Protein AF-A0A6S7K5M2-F1 (afdb_monomer_lite)

Structure (mmCIF, N/CA/C/O backbone):
data_AF-A0A6S7K5M2-F1
#
_entry.id   AF-A0A6S7K5M2-F1
#
loop_
_atom_site.group_PDB
_atom_site.id
_atom_site.type_symbol
_atom_site.label_atom_id
_atom_site.label_alt_id
_atom_site.label_comp_id
_atom_site.label_asym_id
_atom_site.label_entity_id
_atom_site.label_seq_id
_atom_site.pdbx_PDB_ins_code
_atom_site.Cartn_x
_atom_site.Cartn_y
_atom_site.Cartn_z
_atom_site.occupancy
_atom_site.B_iso_or_equiv
_atom_site.auth_seq_id
_atom_site.auth_comp_id
_atom_site.auth_asym_id
_atom_site.auth_atom_id
_atom_site.pdbx_PDB_model_num
ATOM 1 N N . MET A 1 1 ? -10.685 47.560 33.824 1.00 34.03 1 MET A N 1
ATOM 2 C CA . MET A 1 1 ? -10.064 46.410 34.516 1.00 34.03 1 MET A CA 1
ATOM 3 C C . MET A 1 1 ? -9.937 45.310 33.476 1.00 34.03 1 MET A C 1
ATOM 5 O O . MET A 1 1 ? -10.952 44.754 33.095 1.00 34.03 1 MET A O 1
ATOM 9 N N . ALA A 1 2 ? -8.853 45.346 32.699 1.00 32.19 2 ALA A N 1
ATOM 10 C CA . ALA A 1 2 ? -7.551 44.710 32.977 1.00 32.19 2 ALA A CA 1
ATOM 11 C C . ALA A 1 2 ? -7.610 43.223 32.554 1.00 32.19 2 ALA A C 1
ATOM 13 O O . ALA A 1 2 ? -8.466 42.505 33.057 1.00 32.19 2 ALA A O 1
ATOM 14 N N . GLN A 1 3 ? -6.953 42.816 31.452 1.00 28.97 3 GLN A N 1
ATOM 15 C CA . GLN A 1 3 ? -5.518 42.434 31.358 1.00 28.97 3 GLN A CA 1
ATOM 16 C C . GLN A 1 3 ? -5.189 41.283 32.326 1.00 28.97 3 GLN A C 1
ATOM 18 O O . GLN A 1 3 ? -5.561 41.363 33.487 1.00 28.97 3 GLN A O 1
ATOM 23 N N . SER A 1 4 ? -4.476 40.217 31.972 1.00 34.59 4 SER A N 1
ATOM 24 C CA . SER A 1 4 ? -3.757 39.807 30.758 1.00 34.59 4 SER A CA 1
ATOM 25 C C . SER A 1 4 ? -3.091 38.452 31.062 1.00 34.59 4 SER A C 1
ATOM 27 O O . SER A 1 4 ? -3.105 38.009 32.209 1.00 34.59 4 SER A O 1
ATOM 29 N N . ASP A 1 5 ? -2.431 37.894 30.042 1.00 28.17 5 ASP A N 1
ATOM 30 C CA . ASP A 1 5 ? -1.137 37.206 30.167 1.00 28.17 5 ASP A CA 1
ATOM 31 C C . ASP A 1 5 ? -1.085 35.725 30.591 1.00 28.17 5 ASP A C 1
ATOM 33 O O . ASP A 1 5 ? -1.827 35.275 31.451 1.00 28.17 5 ASP A O 1
ATOM 37 N N . VAL A 1 6 ? -0.166 34.889 30.091 1.00 33.19 6 VAL A N 1
ATOM 38 C CA . VAL A 1 6 ? 0.724 34.903 28.910 1.00 33.19 6 VAL A CA 1
ATOM 39 C C . VAL A 1 6 ? 1.476 33.558 28.921 1.00 33.19 6 VAL A C 1
ATOM 41 O O . VAL A 1 6 ? 1.753 33.011 29.984 1.00 33.19 6 VAL A O 1
ATOM 44 N N . THR A 1 7 ? 1.739 33.032 27.721 1.00 26.28 7 THR A N 1
ATOM 45 C CA . THR A 1 7 ? 2.846 32.145 27.288 1.00 26.28 7 THR A CA 1
ATOM 46 C C . THR A 1 7 ? 3.320 30.961 28.142 1.00 26.28 7 THR A C 1
ATOM 48 O O . THR A 1 7 ? 3.816 31.126 29.250 1.00 26.28 7 THR A O 1
ATOM 51 N N . VAL A 1 8 ? 3.454 29.812 27.470 1.00 29.39 8 VAL A N 1
ATOM 52 C CA . VAL A 1 8 ? 4.746 29.101 27.417 1.00 29.39 8 VAL A CA 1
ATOM 53 C C . VAL A 1 8 ? 4.987 28.660 25.964 1.00 29.39 8 VAL A C 1
ATOM 55 O O . VAL A 1 8 ? 4.610 27.565 25.555 1.00 29.39 8 VAL A O 1
ATOM 58 N N . GLU A 1 9 ? 5.571 29.560 25.173 1.00 32.25 9 GLU A N 1
ATOM 59 C CA . GLU A 1 9 ? 6.475 29.230 24.064 1.00 32.25 9 GLU A CA 1
ATOM 60 C C . GLU A 1 9 ? 7.876 29.059 24.663 1.00 32.25 9 GLU A C 1
ATOM 62 O O . GLU A 1 9 ? 8.349 29.973 25.328 1.00 32.25 9 GLU A O 1
ATOM 67 N N . VAL A 1 10 ? 8.524 27.911 24.444 1.00 31.84 10 VAL A N 1
ATOM 68 C CA . VAL A 1 10 ? 9.935 27.596 24.767 1.00 31.84 10 VAL A CA 1
ATOM 69 C C . VAL A 1 10 ? 10.267 26.450 23.778 1.00 31.84 10 VAL A C 1
ATOM 71 O O . VAL A 1 10 ? 9.672 25.385 23.905 1.00 31.84 10 VAL A O 1
ATOM 74 N N . VAL A 1 11 ? 11.066 26.552 22.700 1.00 30.09 11 VAL A N 1
ATOM 75 C CA . VAL A 1 11 ? 12.259 27.370 22.397 1.00 30.09 11 VAL A CA 1
ATOM 76 C C . VAL A 1 11 ? 12.423 27.563 20.869 1.00 30.09 11 VAL A C 1
ATOM 78 O O . VAL A 1 11 ? 12.676 26.609 20.135 1.00 30.09 11 VAL A O 1
ATOM 81 N N . GLN A 1 12 ? 12.254 28.818 20.441 1.00 30.33 12 GLN A N 1
ATOM 82 C CA . GLN A 1 12 ? 12.942 29.585 19.373 1.00 30.33 12 GLN A CA 1
ATOM 83 C C . GLN A 1 12 ? 14.484 29.511 19.499 1.00 30.33 12 GLN A C 1
ATOM 85 O O . GLN A 1 12 ? 14.958 29.193 20.571 1.00 30.33 12 GLN A O 1
ATOM 90 N N . ALA A 1 13 ? 15.388 29.851 18.583 1.00 28.97 13 ALA A N 1
ATOM 91 C CA . ALA A 1 13 ? 15.446 30.706 17.398 1.00 28.97 13 ALA A CA 1
ATOM 92 C C . ALA A 1 13 ? 16.872 30.539 16.808 1.00 28.97 13 ALA A C 1
ATOM 94 O O . ALA A 1 13 ? 17.737 29.982 17.476 1.00 28.97 13 ALA A O 1
ATOM 95 N N . GLU A 1 14 ? 17.132 31.071 15.612 1.00 26.45 14 GLU A N 1
ATOM 96 C CA . GLU A 1 14 ? 18.126 32.151 15.481 1.00 26.45 14 GLU A CA 1
ATOM 97 C C . GLU A 1 14 ? 17.818 32.978 14.217 1.00 26.45 14 GLU A C 1
ATOM 99 O O . GLU A 1 14 ? 17.311 32.454 13.224 1.00 26.45 14 GLU A O 1
ATOM 104 N N . GLU A 1 15 ? 18.029 34.285 14.346 1.00 29.78 15 GLU A N 1
ATOM 105 C CA . GLU A 1 15 ? 17.590 35.424 13.529 1.00 29.78 15 GLU A CA 1
ATOM 106 C C . GLU A 1 15 ? 18.300 35.588 12.176 1.00 29.78 15 GLU A C 1
ATOM 108 O O . GLU A 1 15 ? 19.413 35.106 11.988 1.00 29.78 15 GLU A O 1
ATOM 113 N N . ALA A 1 16 ? 17.688 36.362 11.268 1.00 29.30 16 ALA A N 1
ATOM 114 C CA . ALA A 1 16 ? 18.275 37.623 10.787 1.00 29.30 16 ALA A CA 1
ATOM 115 C C . ALA A 1 16 ? 17.338 38.347 9.797 1.00 29.30 16 ALA A C 1
ATOM 117 O O . ALA A 1 16 ? 17.005 37.820 8.740 1.00 29.30 16 ALA A O 1
ATOM 118 N N . ASP A 1 17 ? 16.947 39.547 10.219 1.00 26.17 17 ASP A N 1
ATOM 119 C CA . ASP A 1 17 ? 16.903 40.821 9.492 1.00 26.17 17 ASP A CA 1
ATOM 120 C C . ASP A 1 17 ? 16.130 41.068 8.180 1.00 26.17 17 ASP A C 1
ATOM 122 O O . ASP A 1 17 ? 16.162 40.327 7.205 1.00 26.17 17 ASP A O 1
ATOM 126 N N . GLU A 1 18 ? 15.549 42.270 8.223 1.00 34.12 18 GLU A N 1
ATOM 127 C CA . GLU A 1 18 ? 15.249 43.237 7.167 1.00 34.12 18 GLU A CA 1
ATOM 128 C C . GLU A 1 18 ? 14.153 42.977 6.108 1.00 34.12 18 GLU A C 1
ATOM 130 O O . GLU A 1 18 ? 14.186 42.100 5.251 1.00 34.12 18 GLU A O 1
ATOM 135 N N . ASP A 1 19 ? 13.235 43.946 6.135 1.00 32.72 19 ASP A N 1
ATOM 136 C CA . ASP A 1 19 ? 12.778 44.749 5.002 1.00 32.72 19 ASP A CA 1
ATOM 137 C C . ASP A 1 19 ? 11.369 44.551 4.425 1.00 32.72 19 ASP A C 1
ATOM 139 O O . ASP A 1 19 ? 10.771 43.478 4.324 1.00 32.72 19 ASP A O 1
ATOM 143 N N . PHE A 1 20 ? 10.799 45.705 4.099 1.00 46.53 20 PHE A N 1
ATOM 144 C CA . PHE A 1 20 ? 9.409 45.946 3.753 1.00 46.53 20 PHE A CA 1
ATOM 145 C C . PHE A 1 20 ? 9.100 45.442 2.330 1.00 46.53 20 PHE A C 1
ATOM 147 O O . PHE A 1 20 ? 9.010 46.240 1.400 1.00 46.53 20 PHE A O 1
ATOM 154 N N . GLU A 1 21 ? 8.904 44.132 2.125 1.00 50.59 21 GLU A N 1
ATOM 155 C CA . GLU A 1 21 ? 8.660 43.587 0.777 1.00 50.59 21 GLU A CA 1
ATOM 156 C C . GLU A 1 21 ? 7.331 42.810 0.634 1.00 50.59 21 GLU A C 1
ATOM 158 O O . GLU A 1 21 ? 7.137 41.721 1.169 1.00 50.59 21 GLU A O 1
ATOM 163 N N . LYS A 1 22 ? 6.397 43.446 -0.101 1.00 44.97 22 LYS A N 1
ATOM 164 C CA . LYS A 1 22 ? 5.252 42.941 -0.901 1.00 44.97 22 LYS A CA 1
ATOM 165 C C . LYS A 1 22 ? 4.721 41.536 -0.542 1.00 44.97 22 LYS A C 1
ATOM 167 O O . LYS A 1 22 ? 5.474 40.579 -0.683 1.00 44.97 22 LYS A O 1
ATOM 172 N N . PRO A 1 23 ? 3.411 41.338 -0.237 1.00 50.53 23 PRO A N 1
ATOM 173 C CA . PRO A 1 23 ? 2.891 40.034 0.191 1.00 50.53 23 PRO A CA 1
ATOM 174 C C . PRO A 1 23 ? 3.164 38.982 -0.884 1.00 50.53 23 PRO A C 1
ATOM 176 O O . PRO A 1 23 ? 2.504 38.930 -1.928 1.00 50.53 23 PRO A O 1
ATOM 179 N N . SER A 1 24 ? 4.208 38.194 -0.646 1.00 51.53 24 SER A N 1
ATOM 180 C CA . SER A 1 24 ? 4.835 37.407 -1.685 1.00 51.53 24 SER A CA 1
ATOM 181 C C . SER A 1 24 ? 3.969 36.190 -1.972 1.00 51.53 24 SER A C 1
ATOM 183 O O . SER A 1 24 ? 3.289 35.629 -1.106 1.00 51.53 24 SER A O 1
ATOM 185 N N . ILE A 1 25 ? 3.983 35.765 -3.231 1.00 64.12 25 ILE A N 1
ATOM 186 C CA . ILE A 1 25 ? 3.333 34.542 -3.720 1.00 64.12 25 ILE A CA 1
ATOM 187 C C . ILE A 1 25 ? 3.656 33.334 -2.815 1.00 64.12 25 ILE A C 1
ATOM 189 O O . ILE A 1 25 ? 2.840 32.421 -2.700 1.00 64.12 25 ILE A O 1
ATOM 193 N N . LEU A 1 26 ? 4.781 33.387 -2.093 1.00 66.19 26 LEU A N 1
ATOM 194 C CA . LEU A 1 26 ? 5.232 32.434 -1.087 1.00 66.19 26 LEU A CA 1
ATOM 195 C C . LEU A 1 26 ? 4.213 32.178 0.031 1.00 66.19 26 LEU A C 1
ATOM 197 O O . LEU A 1 26 ? 4.033 31.029 0.416 1.00 66.19 26 LEU A O 1
ATOM 201 N N . THR A 1 27 ? 3.496 33.187 0.534 1.00 67.88 27 THR A N 1
ATOM 202 C CA . THR A 1 27 ? 2.537 32.981 1.639 1.00 67.88 27 THR A CA 1
ATOM 203 C C . THR A 1 27 ? 1.262 32.296 1.147 1.00 67.88 27 THR A C 1
ATOM 205 O O . THR A 1 27 ? 0.703 31.432 1.825 1.00 67.88 27 THR A O 1
ATOM 208 N N . ARG A 1 28 ? 0.832 32.605 -0.085 1.00 65.75 28 ARG A N 1
ATOM 209 C CA . ARG A 1 28 ? -0.267 31.888 -0.755 1.00 65.75 28 ARG A CA 1
ATOM 210 C C . ARG A 1 28 ? 0.142 30.463 -1.122 1.00 65.75 28 ARG A C 1
ATOM 212 O O . ARG A 1 28 ? -0.653 29.547 -0.932 1.00 65.75 28 ARG A O 1
ATOM 219 N N . PHE A 1 29 ? 1.382 30.268 -1.568 1.00 71.69 29 PHE A N 1
ATOM 220 C CA . PHE A 1 29 ? 1.939 28.953 -1.873 1.00 71.69 29 PHE A CA 1
ATOM 221 C C . PHE A 1 29 ? 2.129 28.109 -0.609 1.00 71.69 29 PHE A C 1
ATOM 223 O O . PHE A 1 29 ? 1.766 26.941 -0.606 1.00 71.69 29 PHE A O 1
ATOM 230 N N . LYS A 1 30 ? 2.584 28.701 0.501 1.00 73.94 30 LYS A N 1
ATOM 231 C CA . LYS A 1 30 ? 2.678 28.059 1.819 1.00 73.94 30 LYS A CA 1
ATOM 232 C C . LYS A 1 30 ? 1.302 27.635 2.322 1.00 73.94 30 LYS A C 1
ATOM 234 O O . LYS A 1 30 ? 1.152 26.497 2.744 1.00 73.94 30 LYS A O 1
ATOM 239 N N . ASN A 1 31 ? 0.280 28.485 2.211 1.00 72.94 31 ASN A N 1
ATOM 240 C CA . ASN A 1 31 ? -1.085 28.112 2.598 1.00 72.94 31 ASN A CA 1
ATOM 241 C C . ASN A 1 31 ? -1.692 27.043 1.677 1.00 72.94 31 ASN A C 1
ATOM 243 O O . ASN A 1 31 ? -2.400 26.160 2.155 1.00 72.94 31 ASN A O 1
ATOM 247 N N . PHE A 1 32 ? -1.392 27.074 0.376 1.00 70.94 32 PHE A N 1
ATOM 248 C CA . PHE A 1 32 ? -1.793 26.019 -0.556 1.00 70.94 32 PHE A CA 1
ATOM 249 C C . PHE A 1 32 ? -1.075 24.693 -0.258 1.00 70.94 32 PHE A C 1
ATOM 251 O O . PHE A 1 32 ? -1.707 23.636 -0.253 1.00 70.94 32 PHE A O 1
ATOM 258 N N . CYS A 1 33 ? 0.218 24.762 0.060 1.00 71.06 33 CYS A N 1
ATOM 259 C CA . CYS A 1 33 ? 1.051 23.628 0.439 1.00 71.06 33 CYS A CA 1
ATOM 260 C C . CYS A 1 33 ? 0.593 23.027 1.772 1.00 71.06 33 CYS A C 1
ATOM 262 O O . CYS A 1 33 ? 0.415 21.823 1.854 1.00 71.06 33 CYS A O 1
ATOM 264 N N . MET A 1 34 ? 0.278 23.844 2.780 1.00 73.19 34 MET A N 1
ATOM 265 C CA . MET A 1 34 ? -0.258 23.376 4.065 1.00 73.19 34 MET A CA 1
ATOM 266 C C . MET A 1 34 ? -1.659 22.773 3.928 1.00 73.19 34 MET A C 1
ATOM 268 O O . MET A 1 34 ? -1.975 21.792 4.596 1.00 73.19 34 MET A O 1
ATOM 272 N N . ARG A 1 35 ? -2.499 23.316 3.037 1.00 80.88 35 ARG A N 1
ATOM 273 C CA . ARG A 1 35 ? -3.853 22.796 2.793 1.00 80.88 35 ARG A CA 1
ATOM 274 C C . ARG A 1 35 ? -3.849 21.462 2.046 1.00 80.88 35 ARG A C 1
ATOM 276 O O . ARG A 1 35 ? -4.701 20.624 2.313 1.00 80.88 35 ARG A O 1
ATOM 283 N N . ASN A 1 36 ? -2.891 21.262 1.142 1.00 85.81 36 ASN A N 1
ATOM 284 C CA . ASN A 1 36 ? -2.765 20.052 0.324 1.00 85.81 36 ASN A CA 1
ATOM 285 C C . ASN A 1 36 ? -1.531 19.207 0.690 1.00 85.81 36 ASN A C 1
ATOM 287 O O . ASN A 1 36 ? -1.087 18.392 -0.118 1.00 85.81 36 ASN A O 1
ATOM 291 N N . TYR A 1 37 ? -0.985 19.379 1.899 1.00 84.56 37 TYR A N 1
ATOM 292 C CA . TYR A 1 37 ? 0.293 18.793 2.328 1.00 84.56 37 TYR A CA 1
ATOM 293 C C . TYR A 1 37 ? 0.327 17.272 2.170 1.00 84.56 37 TYR A C 1
ATOM 295 O O . TYR A 1 37 ? 1.322 16.716 1.717 1.00 84.56 37 TYR A O 1
ATOM 303 N N . LEU A 1 38 ? -0.785 16.599 2.480 1.00 77.62 38 LEU A N 1
ATOM 304 C CA . LEU A 1 38 ? -0.888 15.145 2.384 1.00 77.62 38 LEU A CA 1
ATOM 305 C C . LEU A 1 38 ? -0.820 14.676 0.921 1.00 77.62 38 LEU A C 1
ATOM 307 O O . LEU A 1 38 ? -0.023 13.804 0.592 1.00 77.62 38 LEU A O 1
ATOM 311 N N . ALA A 1 39 ? -1.597 15.290 0.025 1.00 85.12 39 ALA A N 1
ATOM 312 C CA . ALA A 1 39 ? -1.615 14.923 -1.392 1.00 85.12 39 ALA A CA 1
ATOM 313 C C . ALA A 1 39 ? -0.283 15.250 -2.088 1.00 85.12 39 ALA A C 1
ATOM 315 O O . ALA A 1 39 ? 0.260 14.418 -2.812 1.00 85.12 39 ALA A O 1
ATOM 316 N N . ILE A 1 40 ? 0.273 16.436 -1.821 1.00 86.94 40 ILE A N 1
ATOM 317 C CA . ILE A 1 40 ? 1.576 16.856 -2.352 1.00 86.94 40 ILE A CA 1
ATOM 318 C C . ILE A 1 40 ? 2.685 15.942 -1.813 1.00 86.94 40 ILE A C 1
ATOM 320 O O . ILE A 1 40 ? 3.546 15.518 -2.580 1.00 86.94 40 ILE A O 1
ATOM 324 N N . GLY A 1 41 ? 2.634 15.579 -0.528 1.00 83.75 41 GLY A N 1
ATOM 325 C CA . GLY A 1 41 ? 3.579 14.657 0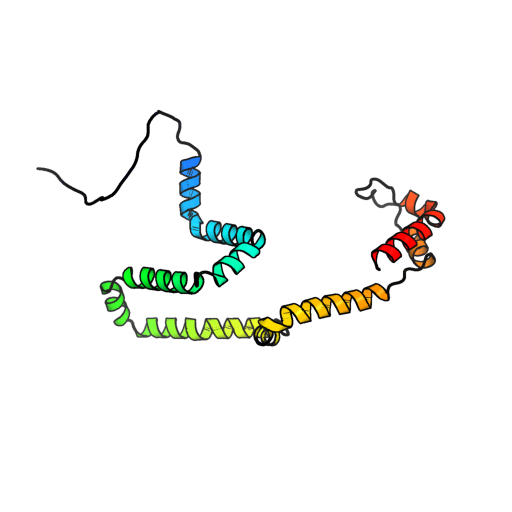.100 1.00 83.75 41 GLY A CA 1
ATOM 326 C C . GLY A 1 41 ? 3.555 13.260 -0.521 1.00 83.75 41 GLY A C 1
ATOM 327 O O . GLY A 1 41 ? 4.616 12.695 -0.773 1.00 83.75 41 GLY A O 1
ATOM 328 N N . ILE A 1 42 ? 2.371 12.728 -0.847 1.00 84.50 42 ILE A N 1
ATOM 329 C CA . ILE A 1 42 ? 2.244 11.438 -1.543 1.00 84.50 42 ILE A CA 1
ATOM 330 C C . ILE A 1 42 ? 2.852 11.516 -2.946 1.00 84.50 42 ILE A C 1
ATOM 332 O O . ILE A 1 42 ? 3.660 10.664 -3.306 1.00 84.50 42 ILE A O 1
ATOM 336 N N . ILE A 1 43 ? 2.507 12.542 -3.729 1.00 89.88 43 ILE A N 1
ATOM 337 C CA . ILE A 1 43 ? 3.019 12.705 -5.100 1.00 89.88 43 ILE A CA 1
ATOM 338 C C . ILE A 1 43 ? 4.548 12.830 -5.091 1.00 89.88 43 ILE A C 1
ATOM 340 O O . ILE A 1 43 ? 5.235 12.151 -5.852 1.00 89.88 43 ILE A O 1
ATOM 344 N N . LEU A 1 44 ? 5.091 13.647 -4.187 1.00 86.88 44 LEU A N 1
ATOM 345 C CA . LEU A 1 44 ? 6.530 13.846 -4.041 1.00 86.88 44 LEU A CA 1
ATOM 346 C C . LEU A 1 44 ? 7.236 12.564 -3.572 1.00 86.88 44 LEU A C 1
ATOM 348 O O . LEU A 1 44 ? 8.291 12.218 -4.101 1.00 86.88 44 LEU A O 1
ATOM 352 N N . SER A 1 45 ? 6.625 11.812 -2.650 1.00 80.44 45 SER A N 1
ATOM 353 C CA . SER A 1 45 ? 7.133 10.509 -2.211 1.00 80.44 45 SER A CA 1
ATOM 354 C C . SER A 1 45 ? 7.167 9.481 -3.344 1.00 80.44 45 SER A C 1
ATOM 356 O O . SER A 1 45 ? 8.106 8.689 -3.402 1.00 80.44 45 SER A O 1
ATOM 358 N N . ILE A 1 46 ? 6.177 9.477 -4.241 1.00 85.56 46 ILE A N 1
ATOM 359 C CA . ILE A 1 46 ? 6.144 8.568 -5.397 1.00 85.56 46 ILE A CA 1
ATOM 360 C C . ILE A 1 46 ? 7.265 8.919 -6.380 1.00 85.56 46 ILE A C 1
ATOM 362 O O . ILE A 1 46 ? 8.011 8.035 -6.796 1.00 85.56 46 ILE A O 1
ATOM 366 N N . ILE A 1 47 ? 7.430 10.203 -6.710 1.00 88.12 47 ILE A N 1
ATOM 367 C CA . ILE A 1 47 ? 8.471 10.665 -7.642 1.00 88.12 47 ILE A CA 1
ATOM 368 C C . ILE A 1 47 ? 9.868 10.329 -7.103 1.00 88.12 47 ILE A C 1
ATOM 370 O O . ILE A 1 47 ? 10.685 9.760 -7.825 1.00 88.12 47 ILE A O 1
ATOM 374 N N . ILE A 1 48 ? 10.129 10.612 -5.822 1.00 83.19 48 ILE A N 1
ATOM 375 C CA . ILE A 1 48 ? 11.406 10.283 -5.170 1.00 83.19 48 ILE A CA 1
ATOM 376 C C . ILE A 1 48 ? 11.624 8.765 -5.116 1.00 83.19 48 ILE A C 1
ATOM 378 O O . ILE A 1 48 ? 12.737 8.303 -5.360 1.00 83.19 48 ILE A O 1
ATOM 382 N N . GLY A 1 49 ? 10.571 7.983 -4.854 1.00 79.19 49 GLY A N 1
ATOM 383 C CA . GLY A 1 49 ? 10.640 6.521 -4.830 1.00 79.19 49 GLY A CA 1
ATOM 384 C C . GLY A 1 49 ? 11.017 5.904 -6.180 1.00 79.19 49 GLY A C 1
ATOM 385 O O . GLY A 1 49 ? 11.762 4.928 -6.213 1.00 79.19 49 GLY A O 1
ATOM 386 N N . ILE A 1 50 ? 10.559 6.495 -7.287 1.00 82.44 50 ILE A N 1
ATOM 387 C CA . ILE A 1 50 ? 10.914 6.057 -8.646 1.00 82.44 50 ILE A CA 1
ATOM 388 C C . ILE A 1 50 ? 12.344 6.482 -9.006 1.00 82.44 50 ILE A C 1
ATOM 390 O O . ILE A 1 50 ? 13.077 5.714 -9.625 1.00 82.44 50 ILE A O 1
ATOM 394 N N . PHE A 1 51 ? 12.755 7.693 -8.620 1.00 83.19 51 PHE A N 1
ATOM 395 C CA . PHE A 1 51 ? 14.045 8.264 -9.019 1.00 83.19 51 PHE A CA 1
ATOM 396 C C . PHE A 1 51 ? 15.233 7.727 -8.201 1.00 83.19 51 PHE A C 1
ATOM 398 O O . PHE A 1 51 ? 16.358 7.684 -8.694 1.00 83.19 51 PHE A O 1
ATOM 405 N N . LEU A 1 52 ? 15.003 7.305 -6.951 1.00 74.75 52 LEU A N 1
ATOM 406 C CA . LEU A 1 52 ? 16.048 6.885 -6.010 1.00 74.75 52 LEU A CA 1
ATOM 407 C C . LEU A 1 52 ? 15.743 5.515 -5.356 1.00 74.75 52 LEU A C 1
ATOM 409 O O . LEU A 1 52 ? 15.647 5.422 -4.128 1.00 74.75 52 LEU A O 1
ATOM 413 N N . PRO A 1 53 ? 15.655 4.417 -6.133 1.00 68.62 53 PRO A N 1
ATOM 414 C CA . PRO A 1 53 ? 15.415 3.081 -5.582 1.00 68.62 53 PRO A CA 1
ATOM 415 C C . PRO A 1 53 ? 16.609 2.547 -4.772 1.00 68.62 53 PRO A C 1
ATOM 417 O O . PRO A 1 53 ? 16.430 1.810 -3.804 1.00 68.62 53 PRO A O 1
ATOM 420 N N . GLN A 1 54 ? 17.840 2.939 -5.122 1.00 67.38 54 GLN A N 1
ATOM 421 C CA . GLN A 1 54 ? 19.051 2.441 -4.463 1.00 67.38 54 GLN A CA 1
ATOM 422 C C . GLN A 1 54 ? 19.217 2.902 -3.001 1.00 67.38 54 GLN A C 1
ATOM 424 O O . GLN A 1 54 ? 19.376 2.029 -2.144 1.00 67.38 54 GLN A O 1
ATOM 429 N N . PRO A 1 55 ? 19.137 4.201 -2.635 1.00 64.44 55 PRO A N 1
ATOM 430 C CA . PRO A 1 55 ? 19.295 4.609 -1.236 1.00 64.44 55 PRO A CA 1
ATOM 431 C C . PRO A 1 55 ? 18.202 4.048 -0.319 1.00 64.44 55 PRO A C 1
ATOM 433 O O . PRO A 1 55 ? 18.473 3.823 0.857 1.00 64.44 55 PRO A O 1
ATOM 436 N N . ALA A 1 56 ? 17.001 3.760 -0.833 1.00 66.75 56 ALA A N 1
ATOM 437 C CA . ALA A 1 56 ? 15.933 3.138 -0.049 1.00 66.75 56 ALA A CA 1
ATOM 438 C C . ALA A 1 56 ? 16.323 1.733 0.452 1.00 66.75 56 ALA A C 1
ATOM 440 O O . ALA A 1 56 ? 16.104 1.402 1.620 1.00 66.75 56 ALA A O 1
ATOM 441 N N . VAL A 1 57 ? 16.967 0.929 -0.403 1.00 68.94 57 VAL A N 1
ATOM 442 C CA . VAL A 1 57 ? 17.438 -0.420 -0.049 1.00 68.94 57 VAL A CA 1
ATOM 443 C C . VAL A 1 57 ? 18.648 -0.352 0.887 1.00 68.94 57 VAL A C 1
ATOM 445 O O . VAL A 1 57 ? 18.671 -1.047 1.904 1.00 68.94 57 VAL A O 1
ATOM 448 N N . TYR A 1 58 ? 19.609 0.540 0.617 1.00 70.94 58 TYR A N 1
ATOM 449 C CA . TYR A 1 58 ? 20.771 0.744 1.496 1.00 70.94 58 TYR A CA 1
ATOM 450 C C . TYR A 1 58 ? 20.368 1.217 2.901 1.00 70.94 58 TYR A C 1
ATOM 452 O O . TYR A 1 58 ? 20.930 0.763 3.901 1.00 70.94 58 TYR A O 1
ATOM 460 N N . LEU A 1 59 ? 19.364 2.091 2.998 1.00 69.12 59 LEU A N 1
ATOM 461 C CA . LEU A 1 59 ? 18.868 2.600 4.274 1.00 69.12 59 LEU A CA 1
ATOM 462 C C . LEU A 1 59 ? 18.129 1.515 5.070 1.00 69.12 59 LEU A C 1
ATOM 464 O O . LEU A 1 59 ? 18.316 1.431 6.284 1.00 69.12 59 LEU A O 1
ATOM 468 N N . SER A 1 60 ? 17.369 0.643 4.394 1.00 66.75 60 SER A N 1
ATOM 469 C CA . SER A 1 60 ? 16.688 -0.495 5.029 1.00 66.75 60 SER A CA 1
ATOM 470 C C . SER A 1 60 ? 17.654 -1.545 5.584 1.00 66.75 60 SER A C 1
ATOM 472 O O . SER A 1 60 ? 17.300 -2.265 6.517 1.00 66.75 60 SER A O 1
ATOM 474 N N . GLN A 1 61 ? 18.853 -1.661 5.011 1.00 69.75 61 GLN A N 1
ATOM 475 C CA . GLN A 1 61 ? 19.854 -2.638 5.441 1.00 69.75 61 GLN A CA 1
ATOM 476 C C . GLN A 1 61 ? 20.647 -2.159 6.667 1.00 69.75 61 GLN A C 1
ATOM 478 O O . GLN A 1 61 ? 21.076 -2.969 7.484 1.00 69.75 61 GLN A O 1
ATOM 483 N N . ARG A 1 62 ? 20.818 -0.838 6.818 1.00 66.81 62 ARG A N 1
ATOM 484 C CA . ARG A 1 62 ? 21.559 -0.216 7.928 1.00 66.81 62 ARG A CA 1
ATOM 485 C C . ARG A 1 62 ? 20.692 0.134 9.135 1.00 66.81 62 ARG A C 1
ATOM 487 O O . ARG A 1 62 ? 21.194 0.101 10.253 1.00 66.81 62 ARG A O 1
ATOM 494 N N . MET A 1 63 ? 19.429 0.498 8.927 1.00 63.97 63 MET A N 1
ATOM 495 C CA . MET A 1 63 ? 18.505 0.897 9.990 1.00 63.97 63 MET A CA 1
ATOM 496 C C . MET A 1 63 ? 17.118 0.307 9.702 1.00 63.97 63 MET A C 1
ATOM 498 O O . MET A 1 63 ? 16.645 0.399 8.570 1.00 63.97 63 MET A O 1
ATOM 502 N N . PRO A 1 64 ? 16.392 -0.237 10.695 1.00 76.19 64 PRO A N 1
ATOM 503 C CA . PRO A 1 64 ? 15.014 -0.685 10.507 1.00 76.19 64 PRO A CA 1
ATOM 504 C C . PRO A 1 64 ? 14.045 0.515 10.486 1.00 76.19 64 PRO A C 1
ATOM 506 O O . PRO A 1 64 ? 13.107 0.587 11.283 1.00 76.19 64 PRO A O 1
ATOM 509 N N . VAL A 1 65 ? 14.271 1.472 9.578 1.00 79.56 65 VAL A N 1
ATOM 510 C CA . VAL A 1 65 ? 13.540 2.749 9.458 1.00 79.56 65 VAL A CA 1
ATOM 511 C C . VAL A 1 65 ? 12.030 2.550 9.387 1.00 79.56 65 VAL A C 1
ATOM 513 O O . VAL A 1 65 ? 11.296 3.275 10.050 1.00 79.56 65 VAL A O 1
ATOM 516 N N . ALA A 1 66 ? 11.562 1.526 8.669 1.00 78.00 66 ALA A N 1
ATOM 517 C CA . ALA A 1 66 ? 10.138 1.208 8.588 1.00 78.00 66 ALA A CA 1
ATOM 518 C C . ALA A 1 66 ? 9.542 0.854 9.962 1.00 78.00 66 ALA A C 1
ATOM 520 O O . ALA A 1 66 ? 8.497 1.379 10.338 1.00 78.00 66 ALA A O 1
ATOM 521 N N . LYS A 1 67 ? 10.232 0.019 10.752 1.00 82.69 67 LYS A N 1
ATOM 522 C CA . LYS A 1 67 ? 9.768 -0.367 12.095 1.00 82.69 67 LYS A CA 1
ATOM 523 C C . LYS A 1 67 ? 9.745 0.837 13.031 1.00 82.69 67 LYS A C 1
ATOM 525 O O . LYS A 1 67 ? 8.760 1.044 13.729 1.00 82.69 67 LYS A O 1
ATOM 530 N N . ILE A 1 68 ? 10.805 1.646 13.013 1.00 86.88 68 ILE A N 1
ATOM 531 C CA . ILE A 1 68 ? 10.901 2.859 13.836 1.00 86.88 68 ILE A CA 1
ATOM 532 C C . ILE A 1 68 ? 9.789 3.847 13.453 1.00 86.88 68 ILE A C 1
ATOM 534 O O . ILE A 1 68 ? 9.114 4.369 14.333 1.00 86.88 68 ILE A O 1
ATOM 538 N N . CYS A 1 69 ? 9.539 4.049 12.157 1.00 84.00 69 CYS A N 1
ATOM 539 C CA . CYS A 1 69 ? 8.481 4.928 11.663 1.00 84.00 69 CYS A CA 1
ATOM 540 C C . CYS A 1 69 ? 7.090 4.472 12.123 1.00 84.00 69 CYS A C 1
ATOM 542 O O . CYS A 1 69 ? 6.324 5.283 12.637 1.00 84.00 69 CYS A O 1
ATOM 544 N N . ILE A 1 70 ? 6.789 3.172 12.023 1.00 88.81 70 ILE A N 1
ATOM 545 C CA . ILE A 1 70 ? 5.516 2.607 12.496 1.00 88.81 70 ILE A CA 1
ATOM 546 C C . ILE A 1 70 ? 5.357 2.812 14.007 1.00 88.81 70 ILE A C 1
ATOM 548 O O . ILE A 1 70 ? 4.292 3.230 14.458 1.00 88.81 70 ILE A O 1
ATOM 552 N N . ILE A 1 71 ? 6.415 2.570 14.788 1.00 91.69 71 ILE A N 1
ATOM 553 C CA . ILE A 1 71 ? 6.397 2.777 16.243 1.00 91.69 71 ILE A CA 1
ATOM 554 C C . ILE A 1 71 ? 6.147 4.254 16.575 1.00 91.69 71 ILE A C 1
ATOM 556 O O . ILE A 1 71 ? 5.286 4.553 17.398 1.00 91.69 71 ILE A O 1
ATOM 560 N N . VAL A 1 72 ? 6.848 5.183 15.918 1.00 90.25 72 VAL A N 1
ATOM 561 C CA . VAL A 1 72 ? 6.687 6.631 16.136 1.00 90.25 72 VAL A CA 1
ATOM 562 C C . VAL A 1 72 ? 5.294 7.104 15.723 1.00 90.25 72 VAL A C 1
ATOM 564 O O . VAL A 1 72 ? 4.682 7.898 16.436 1.00 90.25 72 VAL A O 1
ATOM 567 N N . PHE A 1 73 ? 4.755 6.601 14.614 1.00 90.75 73 PHE A N 1
ATOM 568 C CA . PHE A 1 73 ? 3.399 6.910 14.164 1.00 90.75 73 PHE A CA 1
ATOM 569 C C . PHE A 1 73 ? 2.351 6.434 15.175 1.00 90.75 73 PHE A C 1
ATOM 571 O O . PHE A 1 73 ? 1.494 7.215 15.592 1.00 90.75 73 PHE A O 1
ATOM 578 N N . PHE A 1 74 ? 2.465 5.185 15.635 1.00 93.19 74 PHE A N 1
ATOM 579 C CA . PHE A 1 74 ? 1.561 4.626 16.636 1.00 93.19 74 PHE A CA 1
ATOM 580 C C . PHE A 1 74 ? 1.662 5.371 17.971 1.00 93.19 74 PHE A C 1
ATOM 582 O O . PHE A 1 74 ? 0.641 5.684 18.577 1.00 93.19 74 PHE A O 1
ATOM 589 N N . LEU A 1 75 ? 2.877 5.729 18.395 1.00 92.62 75 LEU A N 1
ATOM 590 C CA . LEU A 1 75 ? 3.103 6.516 19.604 1.00 92.62 75 LEU A CA 1
ATOM 591 C C . LEU A 1 75 ? 2.505 7.924 19.475 1.00 92.62 75 LEU A C 1
ATOM 593 O O . LEU A 1 75 ? 1.846 8.394 20.395 1.00 92.62 75 LEU A O 1
ATOM 597 N N . THR A 1 76 ? 2.671 8.579 18.325 1.00 90.12 76 THR A N 1
ATOM 598 C CA . THR A 1 76 ? 2.137 9.929 18.078 1.00 90.12 76 THR A CA 1
ATOM 599 C C . THR A 1 76 ? 0.610 9.936 18.112 1.00 90.12 76 THR A C 1
ATOM 601 O O . THR A 1 76 ? 0.014 10.803 18.751 1.00 90.12 76 THR A O 1
ATOM 604 N N . ILE A 1 77 ? -0.031 8.954 17.470 1.00 89.06 77 ILE A N 1
ATOM 605 C CA . ILE A 1 77 ? -1.494 8.800 17.481 1.00 89.06 77 ILE A CA 1
ATOM 606 C C . ILE A 1 77 ? -1.989 8.424 18.877 1.00 89.06 77 ILE A C 1
ATOM 608 O O . ILE A 1 77 ? -2.954 9.012 19.363 1.00 89.06 77 ILE A O 1
ATOM 612 N N . GLY A 1 78 ? -1.314 7.481 19.537 1.00 86.56 78 GLY A N 1
ATOM 613 C CA . GLY A 1 78 ? -1.677 7.003 20.867 1.00 86.56 78 GLY A CA 1
ATOM 614 C C . GLY A 1 78 ? -1.581 8.093 21.933 1.00 86.56 78 GLY A C 1
ATOM 615 O O . GLY A 1 78 ? -2.489 8.230 22.745 1.00 86.56 78 GLY A O 1
ATOM 616 N N . VAL A 1 79 ? -0.533 8.922 21.903 1.00 87.56 79 VAL A N 1
ATOM 617 C CA . VAL A 1 79 ? -0.353 10.034 22.855 1.00 87.56 79 VAL A CA 1
ATOM 618 C C . VAL A 1 79 ? -1.329 11.183 22.582 1.00 87.56 79 VAL A C 1
ATOM 620 O O . VAL A 1 79 ? -1.767 11.855 23.513 1.00 87.56 79 VAL A O 1
ATOM 623 N N . ARG A 1 80 ? -1.713 11.412 21.320 1.00 86.12 80 ARG A N 1
ATOM 624 C CA . ARG A 1 80 ? -2.681 12.457 20.938 1.00 86.12 80 ARG A CA 1
ATOM 625 C C . ARG A 1 80 ? -4.139 12.092 21.237 1.00 86.12 80 ARG A C 1
ATOM 627 O O . ARG A 1 80 ? -5.000 12.957 21.070 1.00 86.12 80 ARG A O 1
ATOM 634 N N . ILE A 1 81 ? -4.443 10.867 21.674 1.00 87.25 81 ILE A N 1
ATOM 635 C CA . ILE A 1 81 ? -5.823 10.455 21.938 1.00 87.25 81 ILE A CA 1
ATOM 636 C C . ILE A 1 81 ? -6.333 11.077 23.248 1.00 87.25 81 ILE A C 1
ATOM 638 O O . ILE A 1 81 ? -5.787 10.866 24.332 1.00 87.25 81 ILE A O 1
ATOM 642 N N . ARG A 1 82 ? -7.411 11.863 23.182 1.00 79.06 82 ARG A N 1
ATOM 643 C CA . ARG A 1 82 ? -8.046 12.391 24.394 1.00 79.06 82 ARG A CA 1
ATOM 644 C C . ARG A 1 82 ? -8.868 11.291 25.060 1.00 79.06 82 ARG A C 1
ATOM 646 O O . ARG A 1 82 ? -9.923 10.898 24.571 1.00 79.06 82 ARG A O 1
ATOM 653 N N . LEU A 1 83 ? -8.427 10.840 26.235 1.00 74.94 83 LEU A N 1
ATOM 654 C CA . LEU A 1 83 ? -9.113 9.805 27.029 1.00 74.94 83 LEU A CA 1
ATOM 655 C C . LEU A 1 83 ? -10.564 10.177 27.395 1.00 74.94 83 LEU A C 1
ATOM 657 O O . LEU A 1 83 ? -11.409 9.301 27.575 1.00 74.94 83 LEU A O 1
ATOM 661 N N . VAL A 1 84 ? -10.876 11.475 27.455 1.00 78.25 84 VAL A N 1
ATOM 662 C CA . VAL A 1 84 ? -12.242 11.983 27.669 1.00 78.25 84 VAL A CA 1
ATOM 663 C C . VAL A 1 84 ? -13.155 11.671 26.473 1.00 78.25 84 VAL A C 1
ATOM 665 O O . VAL A 1 84 ? -14.299 11.259 26.663 1.00 78.2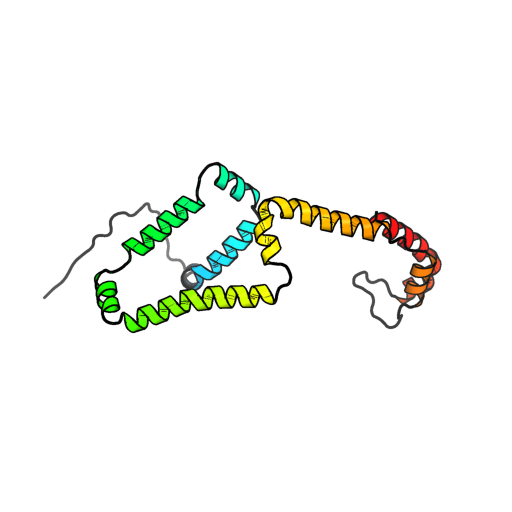5 84 VAL A O 1
ATOM 668 N N . GLU A 1 85 ? -12.641 11.793 25.246 1.00 79.38 85 GLU A N 1
ATOM 669 C CA . GLU A 1 85 ? -13.367 11.484 24.003 1.00 79.38 85 GLU A CA 1
ATOM 670 C C . GLU A 1 85 ? -13.547 9.966 23.836 1.00 79.38 85 GLU A C 1
ATOM 672 O O . GLU A 1 85 ? -14.632 9.488 23.483 1.00 79.38 85 GLU A O 1
ATOM 677 N N . ALA A 1 86 ? -12.520 9.187 24.197 1.00 79.75 86 ALA A N 1
ATOM 678 C CA . ALA A 1 86 ? -12.584 7.726 24.197 1.00 79.75 86 ALA A CA 1
ATOM 679 C C . ALA A 1 86 ? -13.668 7.206 25.157 1.00 79.75 86 ALA A C 1
ATOM 681 O O . ALA A 1 86 ? -14.478 6.354 24.789 1.00 79.75 86 ALA A O 1
ATOM 682 N N . LYS A 1 87 ? -13.758 7.775 26.366 1.00 77.69 87 LYS A N 1
ATOM 683 C CA . LYS A 1 87 ? -14.773 7.385 27.357 1.00 77.69 87 LYS A CA 1
ATOM 684 C C . LYS A 1 87 ? -16.201 7.711 26.905 1.00 77.69 87 LYS A C 1
ATOM 686 O O . LYS A 1 87 ? -17.128 6.978 27.245 1.00 77.69 87 LYS A O 1
ATOM 691 N N . SER A 1 88 ? -16.388 8.784 26.133 1.00 81.19 88 SER A N 1
ATOM 692 C CA . SER A 1 88 ? -17.688 9.123 25.539 1.00 81.19 88 SER A CA 1
ATOM 693 C C . SER A 1 88 ? -18.097 8.117 24.456 1.00 81.19 88 SER A C 1
ATOM 695 O O . SER A 1 88 ? -19.244 7.677 24.416 1.00 81.19 88 SER A O 1
ATOM 697 N N . SER A 1 89 ? -17.134 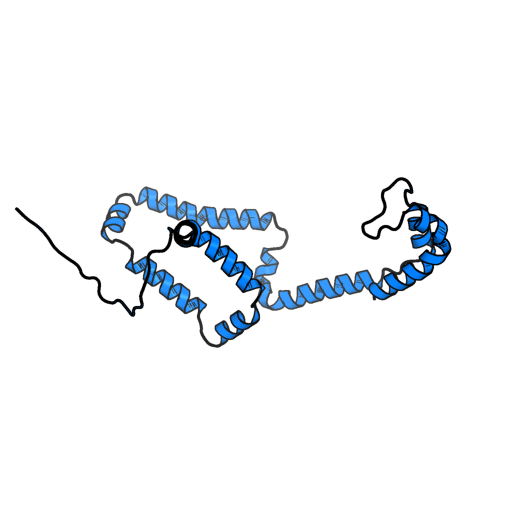7.665 23.648 1.00 80.62 89 SER A N 1
ATOM 698 C CA . SER A 1 89 ? -17.357 6.699 22.561 1.00 80.62 89 SER A CA 1
ATOM 699 C C . SER A 1 89 ? -17.761 5.309 23.068 1.00 80.62 89 SER A C 1
ATOM 701 O O . SER A 1 89 ? -18.584 4.639 22.450 1.00 80.62 89 SER A O 1
ATOM 703 N N . VAL A 1 90 ? -17.268 4.899 24.244 1.00 81.00 90 VAL A N 1
ATOM 704 C CA . VAL A 1 90 ? -17.638 3.620 24.886 1.00 81.00 90 VAL A CA 1
ATOM 705 C C . VAL A 1 90 ? -19.129 3.553 25.237 1.00 81.00 90 VAL A C 1
ATOM 707 O O . VAL A 1 90 ? -19.718 2.473 25.210 1.00 81.00 90 VAL A O 1
ATOM 710 N N . LYS A 1 91 ? -19.786 4.689 25.509 1.00 86.00 91 LYS A N 1
ATOM 711 C CA . LYS A 1 91 ? -21.236 4.703 25.773 1.00 86.00 91 LYS A CA 1
ATOM 712 C C . LYS A 1 91 ? -22.056 4.302 24.541 1.00 86.00 91 LYS A C 1
ATOM 714 O O . LYS A 1 91 ? -23.131 3.734 24.693 1.00 86.00 91 LYS A O 1
ATOM 719 N N . PHE A 1 92 ? -21.523 4.535 23.342 1.00 88.00 92 PHE A N 1
ATOM 720 C CA . PHE A 1 92 ? -22.134 4.182 22.060 1.00 88.00 92 PHE A CA 1
ATOM 721 C C . PHE A 1 92 ? -21.433 2.977 21.413 1.00 88.00 92 PHE A C 1
ATOM 723 O O . PHE A 1 92 ? -21.270 2.922 20.194 1.00 88.00 92 PHE A O 1
ATOM 730 N N . TYR A 1 93 ? -21.022 1.989 22.222 1.00 88.25 93 TYR A N 1
ATOM 731 C CA . TYR A 1 93 ? -20.274 0.819 21.745 1.00 88.25 93 TYR A CA 1
ATOM 732 C C . TYR A 1 93 ? -20.978 0.071 20.606 1.00 88.25 93 TYR A C 1
ATOM 734 O O . TYR A 1 93 ? -20.303 -0.492 19.755 1.00 88.25 93 TYR A O 1
ATOM 742 N N . LYS A 1 94 ? -22.318 0.082 20.557 1.00 90.56 94 LYS A N 1
ATOM 743 C CA . LYS A 1 94 ? -23.088 -0.576 19.494 1.00 90.56 94 LYS A CA 1
ATOM 744 C C . LYS A 1 94 ? -22.711 -0.039 18.109 1.00 90.56 94 LYS A C 1
ATOM 746 O O . LYS A 1 94 ? -22.436 -0.831 17.215 1.00 90.56 94 LYS A O 1
ATOM 751 N N . GLU A 1 95 ? -22.627 1.281 17.959 1.00 91.19 95 GLU A N 1
ATOM 752 C CA . GLU A 1 95 ? -22.250 1.920 16.691 1.00 91.19 95 GLU A CA 1
ATOM 753 C C . GLU A 1 95 ? -20.763 1.716 16.381 1.00 91.19 95 GLU A C 1
ATOM 755 O O . GLU A 1 95 ? -20.386 1.430 15.246 1.00 91.19 95 GLU A O 1
ATOM 760 N N . VAL A 1 96 ? -19.907 1.775 17.407 1.00 89.81 96 VAL A N 1
ATOM 761 C CA . VAL A 1 96 ? -18.462 1.531 17.263 1.00 89.81 96 VAL A CA 1
ATOM 762 C C . VAL A 1 96 ? -18.180 0.095 16.813 1.00 89.81 96 VAL A C 1
ATOM 764 O O . VAL A 1 96 ? -17.338 -0.122 15.946 1.00 89.81 96 VAL A O 1
ATOM 767 N N . VAL A 1 97 ? -18.897 -0.889 17.360 1.00 92.88 97 VAL A N 1
ATOM 768 C CA . VAL A 1 97 ? -18.768 -2.303 16.983 1.00 92.88 97 VAL A CA 1
ATOM 769 C C . VAL A 1 97 ? -19.245 -2.529 15.553 1.00 92.88 97 VAL A C 1
ATOM 771 O O . VAL A 1 97 ? -18.581 -3.249 14.814 1.00 92.88 97 VAL A O 1
ATOM 774 N N . VAL A 1 98 ? -20.340 -1.888 15.129 1.00 93.12 98 VAL A N 1
ATOM 775 C CA . VAL A 1 98 ? -20.798 -1.957 13.732 1.00 93.12 98 VAL A CA 1
ATOM 776 C C . VAL A 1 98 ? -19.763 -1.338 12.794 1.00 93.12 98 VAL A C 1
ATOM 778 O O . VAL A 1 98 ? -19.430 -1.954 11.788 1.00 93.12 98 VAL A O 1
ATOM 781 N N . GLY A 1 99 ? -19.191 -0.182 13.141 1.00 93.00 99 GLY A N 1
ATOM 782 C CA . GLY A 1 99 ? -18.111 0.436 12.366 1.00 93.00 99 GLY A CA 1
ATOM 783 C C . GLY A 1 99 ? -16.851 -0.432 12.294 1.00 93.00 99 GLY A C 1
ATOM 784 O O . GLY A 1 99 ? -16.259 -0.573 11.226 1.00 93.00 99 GLY A O 1
ATOM 785 N N . LEU A 1 100 ? -16.463 -1.070 13.401 1.00 91.75 100 LEU A N 1
ATOM 786 C CA . LEU A 1 100 ? -15.313 -1.975 13.440 1.00 91.75 100 LEU A CA 1
ATOM 787 C C . LEU A 1 100 ? -15.557 -3.236 12.608 1.00 91.75 100 LEU A C 1
ATOM 789 O O . LEU A 1 100 ? -14.689 -3.619 11.830 1.00 91.75 100 LEU A O 1
ATOM 793 N N . LEU A 1 101 ? -16.735 -3.857 12.734 1.00 94.25 101 LEU A N 1
ATOM 794 C CA . LEU A 1 101 ? -17.134 -4.985 11.892 1.00 94.25 101 LEU A CA 1
ATOM 795 C C . LEU A 1 101 ? -17.164 -4.572 10.420 1.00 94.25 101 LEU A C 1
ATOM 797 O O . LEU A 1 101 ? -16.660 -5.303 9.575 1.00 94.25 101 LEU A O 1
ATOM 801 N N . LEU A 1 102 ? -17.675 -3.382 10.105 1.00 93.62 102 LEU A N 1
ATOM 802 C CA . LEU A 1 102 ? -17.679 -2.859 8.745 1.00 93.62 102 LEU A CA 1
ATOM 803 C C . LEU A 1 102 ? -16.251 -2.732 8.202 1.00 93.62 102 LEU A C 1
ATOM 805 O O . LEU A 1 102 ? -15.971 -3.258 7.136 1.00 93.62 102 LEU A O 1
ATOM 809 N N . VAL A 1 103 ? -15.321 -2.110 8.928 1.00 92.44 103 VAL A N 1
ATOM 810 C CA . VAL A 1 103 ? -13.924 -1.981 8.470 1.00 92.44 103 VAL A CA 1
ATOM 811 C C . VAL A 1 103 ? -13.239 -3.347 8.358 1.00 92.44 103 VAL A C 1
ATOM 813 O O . VAL A 1 103 ? -12.521 -3.595 7.389 1.00 92.44 103 VAL A O 1
ATOM 816 N N . LEU A 1 104 ? -13.494 -4.248 9.311 1.00 91.31 104 LEU A N 1
ATOM 817 C CA . LEU A 1 104 ? -12.873 -5.569 9.370 1.00 91.31 104 LEU A CA 1
ATOM 818 C C . LEU A 1 104 ? -13.415 -6.539 8.312 1.00 91.31 104 LEU A C 1
ATOM 820 O O . LEU A 1 104 ? -12.676 -7.420 7.891 1.00 91.31 104 LEU A O 1
ATOM 824 N N . PHE A 1 105 ? -14.657 -6.378 7.851 1.00 92.81 105 PHE A N 1
ATOM 825 C CA . PHE A 1 105 ? -15.237 -7.214 6.794 1.00 92.81 105 PHE A CA 1
ATOM 826 C C . PHE A 1 105 ? -15.205 -6.543 5.420 1.00 92.81 105 PHE A C 1
ATOM 828 O O . PHE A 1 105 ? -14.794 -7.175 4.453 1.00 92.81 105 PHE A O 1
ATOM 835 N N . VAL A 1 106 ? -15.584 -5.270 5.299 1.00 91.50 106 VAL A N 1
ATOM 836 C CA . VAL A 1 106 ? -15.657 -4.580 4.000 1.00 91.50 106 VAL A CA 1
ATOM 837 C C . VAL A 1 106 ? -14.276 -4.412 3.384 1.00 91.50 106 VAL A C 1
ATOM 839 O O . VAL A 1 106 ? -14.144 -4.641 2.187 1.00 91.50 106 VAL A O 1
ATOM 842 N N . GLY A 1 107 ? -13.241 -4.094 4.170 1.00 89.38 107 GLY A N 1
ATOM 843 C CA . GLY A 1 107 ? -11.869 -4.003 3.660 1.00 89.38 107 GLY A CA 1
ATOM 844 C C . GLY A 1 107 ? -11.412 -5.312 2.995 1.00 89.38 107 GLY A C 1
ATOM 845 O O . GLY A 1 107 ? -11.093 -5.301 1.806 1.00 89.38 107 GLY A O 1
ATOM 846 N N . PRO A 1 108 ? -11.443 -6.455 3.706 1.00 90.44 108 PRO A N 1
ATOM 847 C CA . PRO A 1 108 ? -11.070 -7.754 3.142 1.00 90.44 108 PRO A CA 1
ATOM 848 C C . PRO A 1 108 ? -12.017 -8.288 2.059 1.00 90.44 108 PRO A C 1
ATOM 850 O O . PRO A 1 108 ? -11.547 -8.864 1.080 1.00 90.44 108 PRO A O 1
ATOM 853 N N . ILE A 1 109 ? -13.336 -8.100 2.183 1.00 88.44 109 ILE A N 1
ATOM 854 C CA . ILE A 1 109 ? -14.305 -8.530 1.156 1.00 88.44 109 ILE A CA 1
ATOM 855 C C . ILE A 1 109 ? -14.097 -7.729 -0.132 1.00 88.44 109 ILE A C 1
ATOM 857 O O . ILE A 1 109 ? -14.062 -8.299 -1.218 1.00 88.44 109 ILE A O 1
ATOM 861 N N . PHE A 1 110 ? -13.910 -6.412 -0.031 1.00 87.31 110 PHE A N 1
ATOM 862 C CA . PHE A 1 110 ? -13.589 -5.582 -1.189 1.00 87.31 110 PHE A CA 1
ATOM 863 C C . PHE A 1 110 ? -12.244 -5.990 -1.795 1.00 87.31 110 PHE A C 1
ATOM 865 O O . PHE A 1 110 ? -12.161 -6.193 -3.003 1.00 87.31 110 PHE A O 1
ATOM 872 N N . ALA A 1 111 ? -11.222 -6.202 -0.961 1.00 79.00 111 ALA A N 1
ATOM 873 C CA . ALA A 1 111 ? -9.912 -6.656 -1.416 1.00 79.00 111 ALA A CA 1
ATOM 874 C C . ALA A 1 111 ? -9.992 -7.995 -2.166 1.00 79.00 111 ALA A C 1
ATOM 876 O O . ALA A 1 111 ? -9.440 -8.107 -3.253 1.00 79.00 111 ALA A O 1
ATOM 877 N N . THR A 1 112 ? -10.712 -8.986 -1.636 1.00 76.81 112 THR A N 1
ATOM 878 C CA . THR A 1 112 ? -10.873 -10.308 -2.272 1.00 76.81 112 THR A CA 1
ATOM 879 C C . THR A 1 112 ? -11.729 -10.260 -3.536 1.00 76.81 112 THR A C 1
ATOM 881 O O . THR A 1 112 ? -11.382 -10.905 -4.521 1.00 76.81 112 THR A O 1
ATOM 884 N N . ASN A 1 113 ? -12.799 -9.462 -3.566 1.00 83.88 113 ASN A N 1
ATOM 885 C CA . ASN A 1 113 ? -13.617 -9.279 -4.768 1.00 83.88 113 ASN A CA 1
ATOM 886 C C . ASN A 1 113 ? -12.833 -8.614 -5.904 1.00 83.88 113 ASN A C 1
ATOM 888 O O . ASN A 1 113 ? -12.944 -9.041 -7.052 1.00 83.88 113 ASN A O 1
ATOM 892 N N . VAL A 1 114 ? -12.011 -7.611 -5.585 1.00 82.44 114 VAL A N 1
ATOM 893 C CA . VAL A 1 114 ? -11.091 -6.993 -6.549 1.00 82.44 114 VAL A CA 1
ATOM 894 C C . VAL A 1 114 ? -10.028 -8.003 -6.989 1.00 82.44 114 VAL A C 1
ATOM 896 O O . VAL A 1 114 ? -9.749 -8.111 -8.179 1.00 82.44 114 VAL A O 1
ATOM 899 N N . LEU A 1 115 ? -9.491 -8.805 -6.064 1.00 74.50 115 LEU A N 1
ATOM 900 C CA . LEU A 1 115 ? -8.501 -9.838 -6.380 1.00 74.50 115 LEU A CA 1
ATOM 901 C C . LEU A 1 115 ? -9.049 -10.917 -7.322 1.00 74.50 115 LEU A C 1
ATOM 903 O O . LEU A 1 115 ? -8.331 -11.373 -8.200 1.00 74.50 115 LEU A O 1
ATOM 907 N N . ASN A 1 116 ? -10.317 -11.303 -7.171 1.00 73.31 116 ASN A N 1
ATOM 908 C CA . ASN A 1 116 ? -10.968 -12.298 -8.026 1.00 73.31 116 ASN A CA 1
ATOM 909 C C . ASN A 1 116 ? -11.231 -11.780 -9.449 1.00 73.31 116 ASN A C 1
ATOM 911 O O . ASN A 1 116 ? -11.342 -12.578 -10.377 1.00 73.31 116 ASN A O 1
ATOM 915 N N . GLN A 1 117 ? -11.330 -10.459 -9.630 1.00 77.69 117 GLN A N 1
ATOM 916 C CA . GLN A 1 117 ? -11.445 -9.839 -10.953 1.00 77.69 117 GLN A CA 1
ATOM 917 C C . GLN A 1 117 ? -10.098 -9.713 -11.669 1.00 77.69 117 GLN A C 1
ATOM 919 O O . GLN A 1 117 ? -10.079 -9.560 -12.890 1.00 77.69 117 GLN A O 1
ATOM 924 N N . VAL A 1 118 ? -8.979 -9.802 -10.941 1.00 70.38 118 VAL A N 1
ATOM 925 C CA . VAL A 1 118 ? -7.645 -9.799 -11.539 1.00 70.38 118 VAL A CA 1
ATOM 926 C C . VAL A 1 118 ? -7.084 -11.225 -11.541 1.00 70.38 118 VAL A C 1
ATOM 928 O O . VAL A 1 118 ? -6.605 -11.700 -10.508 1.00 70.38 118 VAL A O 1
ATOM 931 N N . PRO A 1 119 ? -7.111 -11.940 -12.681 1.00 58.16 119 PRO A N 1
ATOM 932 C CA . PRO A 1 119 ? -6.584 -13.297 -12.735 1.00 58.16 119 PRO A CA 1
ATOM 933 C C . PRO A 1 119 ? -5.104 -13.309 -12.308 1.00 58.16 119 PRO A C 1
ATOM 935 O O . PRO A 1 119 ? -4.292 -12.558 -12.845 1.00 58.16 119 PRO A O 1
ATOM 938 N N . ASN A 1 120 ? -4.767 -14.178 -11.346 1.00 54.97 120 ASN A N 1
ATOM 939 C CA . ASN A 1 120 ? -3.414 -14.483 -10.843 1.00 54.97 120 ASN A CA 1
ATOM 940 C C . ASN A 1 120 ? -2.727 -13.499 -9.867 1.00 54.97 120 ASN A C 1
ATOM 942 O O . ASN A 1 120 ? -1.526 -13.630 -9.643 1.00 54.97 120 ASN A O 1
ATOM 946 N N . PHE A 1 121 ? -3.423 -12.570 -9.203 1.00 57.06 121 PHE A N 1
ATOM 947 C CA . PHE A 1 121 ? -2.751 -11.725 -8.193 1.00 57.06 121 PHE A CA 1
ATOM 948 C C . PHE A 1 121 ? -2.318 -12.495 -6.925 1.00 57.06 121 PHE A C 1
ATOM 950 O O . PHE A 1 121 ? -1.242 -12.251 -6.384 1.00 57.06 121 PHE A O 1
ATOM 957 N N . GLY A 1 122 ? -3.127 -13.453 -6.455 1.00 52.91 122 GLY A N 1
ATOM 958 C CA . GLY A 1 122 ? -2.834 -14.222 -5.234 1.00 52.91 122 GLY A CA 1
ATOM 959 C C . GLY A 1 122 ? -1.605 -15.134 -5.349 1.00 52.91 122 GLY A C 1
ATOM 960 O O . GLY A 1 122 ? -0.854 -15.277 -4.387 1.00 52.91 122 GLY A O 1
ATOM 961 N N . SER A 1 123 ? -1.347 -15.688 -6.538 1.00 52.53 123 SER A N 1
ATOM 962 C CA . SER A 1 123 ? -0.140 -16.478 -6.816 1.00 52.53 123 SER A CA 1
ATOM 963 C C . SER A 1 123 ? 1.119 -15.617 -6.953 1.00 52.53 123 SER A C 1
ATOM 965 O O . SER A 1 123 ? 2.212 -16.123 -6.749 1.00 52.53 123 SER A O 1
ATOM 967 N N . LEU A 1 124 ? 0.993 -14.321 -7.261 1.00 49.16 124 LEU A N 1
ATOM 968 C CA . LEU A 1 124 ? 2.135 -13.403 -7.370 1.00 49.16 124 LEU A CA 1
ATOM 969 C C . LEU A 1 124 ? 2.629 -12.905 -6.006 1.00 49.16 124 LEU A C 1
ATOM 971 O O . LEU A 1 124 ? 3.817 -12.640 -5.855 1.00 49.16 124 LEU A O 1
ATOM 975 N N . ILE A 1 125 ? 1.743 -12.816 -5.009 1.00 52.19 125 ILE A N 1
ATOM 976 C CA . ILE A 1 125 ? 2.086 -12.341 -3.658 1.00 52.19 125 ILE A CA 1
ATOM 977 C C . ILE A 1 125 ? 2.770 -13.448 -2.832 1.00 52.19 125 ILE A C 1
ATOM 979 O O . ILE A 1 125 ? 3.686 -13.163 -2.063 1.00 52.19 125 ILE A O 1
ATOM 983 N N . GLY A 1 126 ? 2.375 -14.717 -3.009 1.00 45.94 126 GLY A N 1
ATOM 984 C CA . GLY A 1 126 ? 2.992 -15.864 -2.321 1.00 45.94 126 GLY A CA 1
ATOM 985 C C . GLY A 1 126 ? 4.417 -16.199 -2.786 1.00 45.94 126 GLY A C 1
ATOM 986 O O . GLY A 1 126 ? 5.180 -16.795 -2.031 1.00 45.94 126 GLY A O 1
ATOM 987 N N . ASP A 1 127 ? 4.786 -15.763 -3.992 1.00 44.97 127 ASP A N 1
ATOM 988 C CA . ASP A 1 127 ? 6.055 -16.071 -4.664 1.00 44.97 127 ASP A CA 1
ATOM 989 C C . ASP A 1 127 ? 6.951 -14.820 -4.878 1.00 44.97 127 ASP A C 1
ATOM 991 O O . ASP A 1 127 ? 8.046 -14.907 -5.439 1.00 44.97 127 ASP A O 1
ATOM 995 N N . GLU A 1 128 ? 6.529 -13.631 -4.419 1.00 49.16 128 GLU A N 1
ATOM 996 C CA . GLU A 1 128 ? 7.044 -12.310 -4.845 1.00 49.16 128 GLU A CA 1
ATOM 997 C C . GLU A 1 128 ? 8.544 -12.051 -4.581 1.00 49.16 128 GLU A C 1
ATOM 999 O O . GLU A 1 128 ? 9.164 -11.199 -5.227 1.00 49.16 128 GLU A O 1
ATOM 1004 N N . GLN A 1 129 ? 9.169 -12.773 -3.649 1.00 49.25 129 GLN A N 1
ATOM 1005 C CA . GLN A 1 129 ? 10.607 -12.621 -3.387 1.00 49.25 129 GLN A CA 1
ATOM 1006 C C . GLN A 1 129 ? 11.477 -13.422 -4.370 1.00 49.25 129 GLN A C 1
ATOM 1008 O O . GLN A 1 129 ? 12.619 -13.039 -4.609 1.00 49.25 129 GLN A O 1
ATOM 1013 N N . ASN A 1 130 ? 10.945 -14.479 -4.995 1.00 40.97 130 ASN A N 1
ATOM 1014 C CA . ASN A 1 130 ? 11.683 -15.315 -5.950 1.00 40.97 130 ASN A CA 1
ATOM 1015 C C . ASN A 1 130 ? 11.178 -15.117 -7.399 1.00 40.97 130 ASN A C 1
ATOM 1017 O O . ASN A 1 130 ? 11.975 -15.005 -8.330 1.00 40.97 130 ASN A O 1
ATOM 1021 N N . LEU A 1 131 ? 9.866 -14.929 -7.608 1.00 44.59 131 LEU A N 1
ATOM 1022 C CA . LEU A 1 131 ? 9.270 -14.766 -8.940 1.00 44.59 131 LEU A CA 1
ATOM 1023 C C . LEU A 1 131 ? 9.413 -13.384 -9.565 1.00 44.59 131 LEU A C 1
ATOM 1025 O O . LEU A 1 131 ? 9.235 -13.296 -10.768 1.00 44.59 131 LEU A O 1
ATOM 1029 N N . ARG A 1 132 ? 9.750 -12.296 -8.861 1.00 47.00 132 ARG A N 1
ATOM 1030 C CA . ARG A 1 132 ? 10.055 -11.046 -9.594 1.00 47.00 132 ARG A CA 1
ATOM 1031 C C . ARG A 1 132 ? 11.275 -11.208 -10.497 1.00 47.00 132 ARG A C 1
ATOM 1033 O O . ARG A 1 132 ? 11.270 -10.700 -11.611 1.00 47.00 132 ARG A O 1
ATOM 1040 N N . ASN A 1 133 ? 12.266 -11.977 -10.052 1.00 48.12 133 ASN A N 1
ATOM 1041 C CA . ASN A 1 133 ? 13.426 -12.301 -10.873 1.00 48.12 133 ASN A CA 1
ATOM 1042 C C . ASN A 1 133 ? 13.066 -13.331 -11.954 1.00 48.12 133 ASN A C 1
ATOM 1044 O O . ASN A 1 133 ? 13.446 -13.154 -13.105 1.00 48.12 133 ASN A O 1
ATOM 1048 N N . VAL A 1 134 ? 12.276 -14.361 -11.623 1.00 54.78 134 VAL A N 1
ATOM 1049 C CA . VAL A 1 134 ? 11.929 -15.436 -12.574 1.00 54.78 134 VAL A CA 1
ATOM 1050 C C . VAL A 1 134 ? 10.861 -15.022 -13.592 1.00 54.78 134 VAL A C 1
ATOM 1052 O O . VAL A 1 134 ? 10.957 -15.428 -14.738 1.00 54.78 134 VAL A O 1
ATOM 1055 N N . GLN A 1 135 ? 9.874 -14.200 -13.233 1.00 54.72 135 GLN A N 1
ATOM 1056 C CA . GLN A 1 135 ? 8.809 -13.711 -14.120 1.00 54.72 135 GLN A CA 1
ATOM 1057 C C . GLN A 1 135 ? 9.342 -12.652 -15.085 1.00 54.72 135 GLN A C 1
ATOM 1059 O O . GLN A 1 135 ? 8.954 -12.653 -16.249 1.00 54.72 135 GLN A O 1
ATOM 1064 N N . PHE A 1 136 ? 10.244 -11.771 -14.629 1.00 55.53 136 PHE A N 1
ATOM 1065 C CA . PHE A 1 136 ? 10.917 -10.832 -15.525 1.00 55.53 136 PHE A CA 1
ATOM 1066 C C . PHE A 1 136 ? 11.858 -11.585 -16.471 1.00 55.53 136 PHE A C 1
ATOM 1068 O O . PHE A 1 136 ? 11.836 -11.318 -17.663 1.00 55.53 136 PHE A O 1
ATOM 1075 N N . GLU A 1 137 ? 12.570 -12.613 -15.993 1.00 56.91 137 GLU A N 1
ATOM 1076 C CA . GLU A 1 137 ? 13.331 -13.544 -16.842 1.00 56.91 137 GLU A CA 1
ATOM 1077 C C . GLU A 1 137 ? 12.451 -14.409 -17.755 1.00 56.91 137 GLU A C 1
ATOM 1079 O O . GLU A 1 137 ? 12.867 -14.736 -18.857 1.00 56.91 137 GLU A O 1
ATOM 1084 N N . PHE A 1 138 ? 11.240 -14.788 -17.342 1.00 57.81 138 PHE A N 1
ATOM 1085 C CA . PHE A 1 138 ? 10.319 -15.598 -18.141 1.00 57.81 138 PHE A CA 1
ATOM 1086 C C . PHE A 1 138 ? 9.623 -14.757 -19.206 1.00 57.81 138 PHE A C 1
ATOM 1088 O O . PHE A 1 138 ? 9.494 -15.212 -20.334 1.00 57.81 138 PHE A O 1
ATOM 1095 N N . LEU A 1 139 ? 9.205 -13.528 -18.889 1.00 51.34 139 LEU A N 1
ATOM 1096 C CA . LEU A 1 139 ? 8.689 -12.578 -19.875 1.00 51.34 139 LEU A CA 1
ATOM 1097 C C . LEU A 1 139 ? 9.796 -12.132 -20.821 1.00 51.34 139 LEU A C 1
ATOM 1099 O O . LEU A 1 139 ? 9.552 -12.101 -22.020 1.00 51.34 139 LEU A O 1
ATOM 1103 N N . ARG A 1 140 ? 11.008 -11.881 -20.317 1.00 55.19 140 ARG A N 1
ATOM 1104 C CA . ARG A 1 140 ? 12.194 -11.640 -21.140 1.00 55.19 140 ARG A CA 1
ATOM 1105 C C . ARG A 1 140 ? 12.457 -12.831 -22.056 1.00 55.19 140 ARG A C 1
ATOM 1107 O O . ARG A 1 140 ? 12.315 -12.676 -23.253 1.00 55.19 140 ARG A O 1
ATOM 1114 N N . ARG A 1 141 ? 12.619 -14.051 -21.529 1.00 55.53 141 ARG A N 1
ATOM 1115 C CA . ARG A 1 141 ? 12.812 -15.260 -22.351 1.00 55.53 141 ARG A CA 1
ATOM 1116 C C . ARG A 1 141 ? 11.671 -15.547 -23.313 1.00 55.53 141 ARG A C 1
ATOM 1118 O O . ARG A 1 141 ? 11.938 -16.014 -24.407 1.00 55.53 141 ARG A O 1
ATOM 1125 N N . LYS A 1 142 ? 10.414 -15.305 -22.935 1.00 56.16 142 LYS A N 1
ATOM 1126 C CA . LYS A 1 142 ? 9.251 -15.521 -23.810 1.00 56.16 142 LYS A CA 1
ATOM 1127 C C . LYS A 1 142 ? 9.172 -14.465 -24.911 1.00 56.16 142 LYS A C 1
ATOM 1129 O O . LYS A 1 142 ? 8.772 -14.799 -26.020 1.00 56.16 142 LYS A O 1
ATOM 1134 N N . THR A 1 143 ? 9.562 -13.226 -24.616 1.00 56.59 143 THR A N 1
ATOM 1135 C CA . THR A 1 143 ? 9.657 -12.146 -25.606 1.00 56.59 143 THR A CA 1
ATOM 1136 C C . THR A 1 143 ? 10.859 -12.381 -26.519 1.00 56.59 143 THR A C 1
ATOM 1138 O O . THR A 1 143 ? 10.694 -12.303 -27.726 1.00 56.59 143 THR A O 1
ATOM 1141 N N . ASP A 1 144 ? 11.998 -12.827 -25.983 1.00 61.19 144 ASP A N 1
ATOM 1142 C CA . ASP A 1 144 ? 13.200 -13.204 -26.737 1.00 61.19 144 ASP A CA 1
ATOM 1143 C C . ASP A 1 144 ? 12.947 -14.446 -27.622 1.00 61.19 144 ASP A C 1
ATOM 1145 O O . ASP A 1 144 ? 13.372 -14.485 -28.775 1.00 61.19 144 ASP A O 1
ATOM 1149 N N . MET A 1 145 ? 12.187 -15.446 -27.143 1.00 55.28 145 MET A N 1
ATOM 1150 C CA . MET A 1 145 ? 11.774 -16.622 -27.937 1.00 55.28 145 MET A CA 1
ATOM 1151 C C . MET A 1 145 ? 10.759 -16.288 -29.039 1.00 55.28 145 MET A C 1
ATOM 1153 O O . MET A 1 145 ? 10.711 -16.998 -30.040 1.00 55.28 145 MET A O 1
ATOM 1157 N N . LEU A 1 146 ? 9.916 -15.264 -28.853 1.00 57.56 146 LEU A N 1
ATOM 1158 C CA . LEU A 1 146 ? 8.953 -14.829 -29.871 1.00 57.56 146 LEU A CA 1
ATOM 1159 C C . LEU A 1 146 ? 9.569 -13.845 -30.873 1.00 57.56 146 LEU A C 1
ATOM 1161 O O . LEU A 1 146 ? 9.249 -13.934 -32.053 1.00 57.56 146 LEU A O 1
ATOM 1165 N N . LEU A 1 147 ? 10.465 -12.954 -30.435 1.00 57.75 147 LEU A N 1
ATOM 1166 C CA . LEU A 1 147 ? 11.186 -12.011 -31.299 1.00 57.75 147 LEU A CA 1
ATOM 1167 C C . LEU A 1 147 ? 12.184 -12.722 -32.215 1.00 57.75 147 LEU A C 1
ATOM 1169 O O . LEU A 1 147 ? 12.223 -12.428 -33.404 1.00 57.75 147 LEU A O 1
ATOM 1173 N N . SER A 1 148 ? 12.900 -13.730 -31.706 1.00 59.38 148 SER A N 1
ATOM 1174 C CA . SER A 1 148 ? 13.847 -14.530 -32.506 1.00 59.38 148 SER A CA 1
ATOM 1175 C C . SER A 1 148 ? 13.200 -15.372 -33.614 1.00 59.38 148 SER A C 1
ATOM 1177 O O . SER A 1 148 ? 13.911 -15.913 -34.458 1.00 59.38 148 SER A O 1
ATOM 1179 N N . ASN A 1 149 ? 11.867 -15.480 -33.638 1.00 60.97 149 ASN A N 1
ATOM 1180 C CA . ASN A 1 149 ? 11.113 -16.217 -34.656 1.00 60.97 149 ASN A CA 1
ATOM 1181 C C . ASN A 1 149 ? 10.387 -15.290 -35.652 1.00 60.97 149 ASN A C 1
ATOM 1183 O O . ASN A 1 149 ? 9.652 -15.763 -36.516 1.00 60.97 149 ASN A O 1
ATOM 1187 N N . ILE A 1 150 ? 10.563 -13.969 -35.528 1.00 66.94 150 ILE A N 1
ATOM 1188 C CA . ILE A 1 150 ? 10.016 -12.984 -36.466 1.00 66.94 150 ILE A CA 1
ATOM 1189 C C . ILE A 1 150 ? 11.143 -12.572 -37.410 1.00 66.94 150 ILE A C 1
ATOM 1191 O O . ILE A 1 150 ? 11.876 -11.617 -37.169 1.00 66.94 150 ILE A O 1
ATOM 1195 N N . THR A 1 151 ? 11.288 -13.320 -38.499 1.00 70.31 151 THR A N 1
ATOM 1196 C CA . THR A 1 151 ? 12.087 -12.909 -39.656 1.00 70.31 151 THR A CA 1
ATOM 1197 C C . THR A 1 151 ? 11.161 -12.244 -40.660 1.00 70.31 151 THR A C 1
ATOM 1199 O O . THR A 1 151 ? 10.272 -12.903 -41.195 1.00 70.31 151 THR A O 1
ATOM 1202 N N . LEU A 1 152 ? 11.353 -10.952 -40.914 1.00 74.75 152 LEU A N 1
ATOM 1203 C CA . LEU A 1 152 ? 10.621 -10.247 -41.962 1.00 74.75 152 LEU A CA 1
ATOM 1204 C C . LEU A 1 152 ? 11.202 -10.611 -43.329 1.00 74.75 152 LEU A C 1
ATOM 1206 O O . LEU A 1 152 ? 12.426 -10.618 -43.502 1.00 74.75 152 LEU A O 1
ATOM 1210 N N . CYS A 1 153 ? 10.330 -10.878 -44.300 1.00 82.31 153 CYS A N 1
ATOM 1211 C CA . CYS A 1 153 ? 10.708 -11.071 -45.698 1.00 82.31 153 CYS A CA 1
ATOM 1212 C C . CYS A 1 153 ? 10.641 -9.749 -46.479 1.00 82.31 153 CYS A C 1
ATOM 1214 O O . CYS A 1 153 ? 9.851 -8.852 -46.176 1.00 82.31 153 CYS A O 1
ATOM 1216 N N . VAL A 1 154 ? 11.488 -9.609 -47.505 1.00 85.62 154 VAL A N 1
ATOM 1217 C CA . VAL A 1 154 ? 11.556 -8.381 -48.323 1.00 85.62 154 VAL A CA 1
ATOM 1218 C C . VAL A 1 154 ? 10.243 -8.162 -49.078 1.00 85.62 154 VAL A C 1
ATOM 1220 O O . VAL A 1 154 ? 9.800 -7.025 -49.239 1.00 85.62 154 VAL A O 1
ATOM 1223 N N . GLU A 1 155 ? 9.599 -9.250 -49.486 1.00 87.12 155 GLU A N 1
ATOM 1224 C CA . GLU A 1 155 ? 8.329 -9.273 -50.202 1.00 87.12 155 GLU A CA 1
ATOM 1225 C C . GLU A 1 155 ? 7.194 -8.716 -49.333 1.00 87.12 155 GLU A C 1
ATOM 1227 O O . GLU A 1 155 ? 6.471 -7.825 -49.767 1.00 87.12 155 GLU A O 1
ATOM 1232 N N . GLU A 1 156 ? 7.103 -9.136 -48.068 1.00 82.81 156 GLU A N 1
ATOM 1233 C CA . GLU A 1 156 ? 6.064 -8.677 -47.134 1.00 82.81 156 GLU A CA 1
ATOM 1234 C C . GLU A 1 156 ? 6.190 -7.179 -46.824 1.00 82.81 156 GLU A C 1
ATOM 1236 O O . GLU A 1 156 ? 5.199 -6.443 -46.776 1.00 82.81 156 GLU A O 1
ATOM 1241 N N . VAL A 1 157 ? 7.428 -6.703 -46.653 1.00 85.81 157 VAL A N 1
ATOM 1242 C CA . VAL A 1 157 ? 7.720 -5.277 -46.457 1.00 85.81 157 VAL A CA 1
ATOM 1243 C C . VAL A 1 157 ? 7.376 -4.485 -47.722 1.00 85.81 157 VAL A C 1
ATOM 1245 O O . VAL A 1 157 ? 6.806 -3.395 -47.632 1.00 85.81 157 VAL A O 1
ATOM 1248 N N . SER A 1 158 ? 7.673 -5.036 -48.902 1.00 88.06 158 SER A N 1
ATOM 1249 C CA . SER A 1 158 ? 7.326 -4.430 -50.188 1.00 88.06 158 SER A CA 1
ATOM 1250 C C . SER A 1 158 ? 5.809 -4.329 -50.386 1.00 88.06 158 SER A C 1
ATOM 1252 O O . SER A 1 158 ? 5.311 -3.296 -50.836 1.00 88.06 158 SER A O 1
ATOM 1254 N N . ASP A 1 159 ? 5.056 -5.359 -50.012 1.00 87.75 159 ASP A N 1
ATOM 1255 C CA . ASP A 1 159 ? 3.595 -5.370 -50.112 1.00 87.75 159 ASP A CA 1
ATOM 1256 C C . ASP A 1 159 ? 2.958 -4.356 -49.155 1.00 87.75 159 ASP A C 1
ATOM 1258 O O . ASP A 1 159 ? 2.049 -3.610 -49.538 1.00 87.75 159 ASP A O 1
ATOM 1262 N N . CYS A 1 160 ? 3.505 -4.227 -47.941 1.00 84.69 160 CYS A N 1
ATOM 1263 C CA . CYS A 1 160 ? 3.092 -3.196 -46.991 1.00 84.69 160 CYS A CA 1
ATOM 1264 C C . CYS A 1 160 ? 3.326 -1.782 -47.544 1.00 84.69 160 CYS A C 1
ATOM 1266 O O . CYS A 1 160 ? 2.415 -0.951 -47.509 1.00 84.69 160 CYS A O 1
ATOM 1268 N N . LEU A 1 161 ? 4.507 -1.513 -48.110 1.00 84.06 161 LEU A N 1
ATOM 1269 C CA . LEU A 1 161 ? 4.842 -0.220 -48.720 1.00 84.06 161 LEU A CA 1
ATOM 1270 C C . LEU A 1 161 ? 3.995 0.087 -49.965 1.00 84.06 161 LEU A C 1
ATOM 1272 O O . LEU A 1 161 ? 3.624 1.239 -50.188 1.00 84.06 161 LEU A O 1
ATOM 1276 N N . ASN A 1 162 ? 3.616 -0.926 -50.744 1.00 86.38 162 ASN A N 1
ATOM 1277 C CA . ASN A 1 162 ? 2.718 -0.756 -51.886 1.00 86.38 162 ASN A CA 1
ATOM 1278 C C . ASN A 1 162 ? 1.265 -0.498 -51.468 1.00 86.38 162 ASN A C 1
ATOM 1280 O O . ASN A 1 162 ? 0.538 0.228 -52.156 1.00 86.38 162 ASN A O 1
ATOM 1284 N N . SER A 1 163 ? 0.840 -1.034 -50.326 1.00 87.56 163 SER A N 1
ATOM 1285 C CA . SER A 1 163 ? -0.499 -0.804 -49.773 1.00 87.56 163 SER A CA 1
ATOM 1286 C C . SER A 1 163 ? -0.681 0.578 -49.124 1.00 87.56 163 SER A C 1
ATOM 1288 O O . SER A 1 163 ? -1.804 0.938 -48.766 1.00 87.56 163 SER A O 1
ATOM 1290 N N . LEU A 1 164 ? 0.388 1.381 -49.001 1.00 80.88 164 LEU A N 1
ATOM 1291 C CA . LEU A 1 164 ? 0.315 2.710 -48.393 1.00 80.88 164 LEU A CA 1
ATOM 1292 C C . LEU A 1 164 ? -0.632 3.643 -49.161 1.00 80.88 164 LEU A C 1
ATOM 1294 O O . LEU A 1 164 ? -0.582 3.780 -50.389 1.00 80.88 164 LEU A O 1
ATOM 1298 N N . ASP A 1 165 ? -1.469 4.328 -48.387 1.00 83.81 165 ASP A N 1
ATOM 1299 C CA . ASP A 1 165 ? -2.403 5.335 -48.869 1.00 83.81 165 ASP A CA 1
ATOM 1300 C C . ASP A 1 165 ? -1.669 6.661 -49.111 1.00 83.81 165 ASP A C 1
ATOM 1302 O O . ASP A 1 165 ? -1.174 7.304 -48.184 1.00 83.81 165 ASP A O 1
ATOM 1306 N N . THR A 1 166 ? -1.590 7.067 -50.376 1.00 82.31 166 THR A N 1
ATOM 1307 C CA . THR A 1 166 ? -0.880 8.274 -50.819 1.00 82.31 166 THR A CA 1
ATOM 1308 C C . THR A 1 166 ? -1.666 9.562 -50.587 1.00 82.31 166 THR A C 1
ATOM 1310 O O . THR A 1 166 ? -1.125 10.643 -50.817 1.00 82.31 166 THR A O 1
ATOM 1313 N N . THR A 1 167 ? -2.917 9.464 -50.126 1.00 78.94 167 THR A N 1
ATOM 1314 C CA . THR A 1 167 ? -3.755 10.617 -49.765 1.00 78.94 167 THR A CA 1
ATOM 1315 C C . THR A 1 167 ? -3.533 11.083 -48.325 1.00 78.94 167 THR A C 1
ATOM 1317 O O . THR A 1 167 ? -3.972 12.173 -47.953 1.00 78.94 167 THR A O 1
ATOM 1320 N N . LYS A 1 168 ? -2.822 10.288 -47.511 1.00 75.69 168 LYS A N 1
ATOM 1321 C CA . LYS A 1 168 ? -2.498 10.634 -46.125 1.00 75.69 168 LYS A CA 1
ATOM 1322 C C . LYS A 1 168 ? -1.396 11.691 -46.051 1.00 75.69 168 LYS A C 1
ATOM 1324 O O . LYS A 1 168 ? -0.475 11.721 -46.866 1.00 75.69 168 LYS A O 1
ATOM 1329 N N . ALA A 1 169 ? -1.508 12.560 -45.047 1.00 70.94 169 ALA A N 1
ATOM 1330 C CA . ALA A 1 169 ? -0.508 13.581 -44.757 1.00 70.94 169 ALA A CA 1
ATOM 1331 C C . ALA A 1 169 ? 0.852 12.943 -44.428 1.00 70.94 169 ALA A C 1
ATOM 1333 O O . ALA A 1 169 ? 0.907 1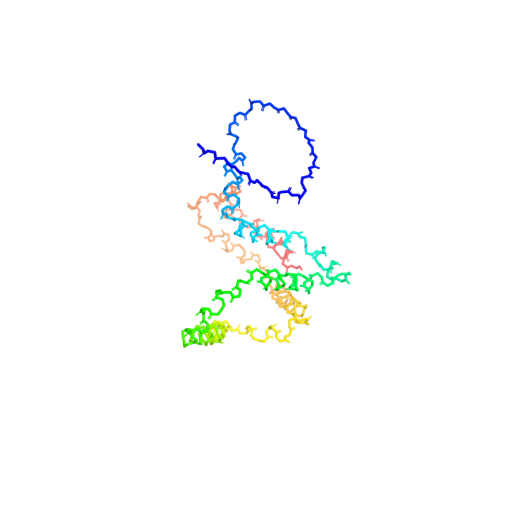1.832 -43.895 1.00 70.94 169 ALA A O 1
ATOM 1334 N N . CYS A 1 170 ? 1.944 13.654 -44.731 1.00 76.38 170 CYS A N 1
ATOM 1335 C CA . CYS A 1 170 ? 3.284 13.223 -44.342 1.00 76.38 170 CYS A CA 1
ATOM 1336 C C . CYS A 1 170 ? 3.341 12.944 -42.834 1.00 76.38 170 CYS A C 1
ATOM 1338 O O . CYS A 1 170 ? 2.753 13.677 -42.034 1.00 76.38 170 CYS A O 1
ATOM 1340 N N . GLY A 1 171 ? 4.076 11.896 -42.459 1.00 72.88 171 GLY A N 1
ATOM 1341 C CA . GLY A 1 171 ? 4.389 11.626 -41.059 1.00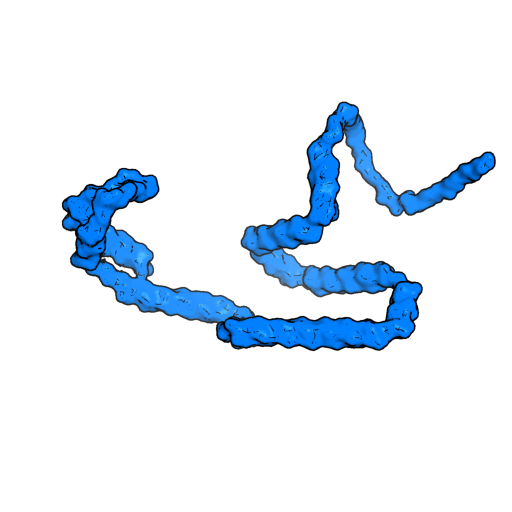 72.88 171 GLY A CA 1
ATOM 1342 C C . GLY A 1 171 ? 5.247 12.740 -40.436 1.00 72.88 171 GLY A C 1
ATOM 1343 O O . GLY A 1 171 ? 5.657 13.669 -41.134 1.00 72.88 171 GLY A O 1
ATOM 1344 N N . PRO A 1 172 ? 5.568 12.642 -39.137 1.00 71.62 172 PRO A N 1
ATOM 1345 C CA . PRO A 1 172 ? 6.381 13.635 -38.420 1.00 71.62 172 PRO A CA 1
ATOM 1346 C C . PRO A 1 172 ? 7.755 13.896 -39.067 1.00 71.62 172 PRO A C 1
ATOM 1348 O O . PRO A 1 172 ? 8.293 14.989 -38.936 1.00 71.62 172 PRO A O 1
ATOM 1351 N N . GLU A 1 173 ? 8.267 12.931 -39.836 1.00 76.31 173 GLU A N 1
ATOM 1352 C CA . GLU A 1 173 ? 9.520 13.018 -40.602 1.00 76.31 173 GLU A CA 1
ATOM 1353 C C . GLU A 1 173 ? 9.401 13.813 -41.920 1.00 76.31 173 GLU A C 1
ATOM 1355 O O . GLU A 1 173 ? 10.371 13.954 -42.659 1.00 76.31 173 GLU A O 1
ATOM 1360 N N . GLY A 1 174 ? 8.203 14.286 -42.285 1.00 79.31 174 GLY A N 1
ATOM 1361 C CA . GLY A 1 174 ? 7.968 15.057 -43.512 1.00 79.31 174 GLY A CA 1
ATOM 1362 C C . GLY A 1 174 ? 8.045 14.252 -44.818 1.00 79.31 174 GLY A C 1
ATOM 1363 O O . GLY A 1 174 ? 7.848 14.819 -45.892 1.00 79.31 174 GLY A O 1
ATOM 1364 N N . ILE A 1 175 ? 8.278 12.936 -44.755 1.00 80.81 175 ILE A N 1
ATOM 1365 C CA . ILE A 1 175 ? 8.372 12.064 -45.933 1.00 80.81 175 ILE A CA 1
ATOM 1366 C C . ILE A 1 175 ? 6.959 11.706 -46.432 1.00 80.81 175 ILE A C 1
ATOM 1368 O O . ILE A 1 175 ? 6.175 11.118 -45.680 1.00 80.81 175 ILE A O 1
ATOM 1372 N N . PRO A 1 176 ? 6.606 12.018 -47.693 1.00 82.31 176 PRO A N 1
ATOM 1373 C CA . PRO A 1 176 ? 5.306 11.666 -48.250 1.00 82.31 176 PRO A CA 1
ATOM 1374 C C . PRO A 1 176 ? 5.204 10.165 -48.528 1.00 82.31 176 PRO A C 1
ATOM 1376 O O . PRO A 1 176 ? 6.085 9.561 -49.143 1.00 82.31 176 PRO A O 1
ATOM 1379 N N . SER A 1 177 ? 4.059 9.581 -48.175 1.00 83.44 177 SER A N 1
ATOM 1380 C CA . SER A 1 177 ? 3.706 8.174 -48.421 1.00 83.44 177 SER A CA 1
ATOM 1381 C C . SER A 1 177 ? 3.825 7.777 -49.896 1.00 83.44 177 SER A C 1
ATOM 1383 O O . SER A 1 177 ? 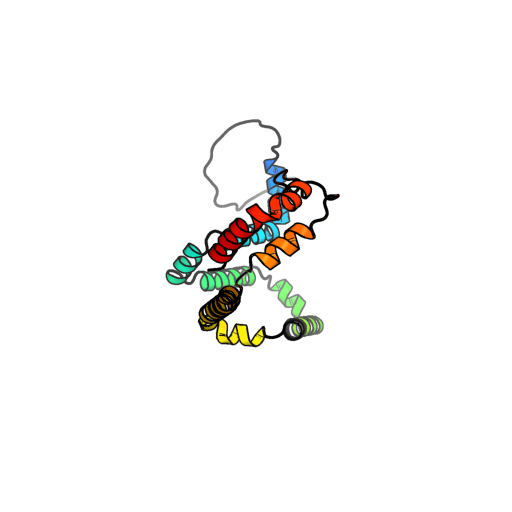4.121 6.629 -50.216 1.00 83.44 177 SER A O 1
ATOM 1385 N N . ARG A 1 178 ? 3.666 8.750 -50.803 1.00 85.75 178 ARG A N 1
ATOM 1386 C CA . ARG A 1 178 ? 3.882 8.580 -52.243 1.00 85.75 178 ARG A CA 1
ATOM 1387 C C . ARG A 1 178 ? 5.333 8.236 -52.593 1.00 85.75 178 ARG A C 1
ATOM 1389 O O . ARG A 1 178 ? 5.537 7.361 -53.420 1.00 85.75 178 ARG A O 1
ATOM 1396 N N . LEU A 1 179 ? 6.328 8.862 -51.959 1.00 84.38 179 LEU A N 1
ATOM 1397 C CA . LEU A 1 179 ? 7.739 8.548 -52.229 1.00 84.38 179 LEU A CA 1
ATOM 1398 C C . LEU A 1 179 ? 8.132 7.174 -51.684 1.00 84.38 179 LEU A C 1
ATOM 1400 O O . LEU A 1 179 ? 8.875 6.452 -52.336 1.00 84.38 179 LEU A O 1
ATOM 1404 N N . LEU A 1 180 ? 7.596 6.786 -50.526 1.00 84.56 180 LEU A N 1
ATOM 1405 C CA . LEU A 1 180 ? 7.818 5.454 -49.952 1.00 84.56 180 LEU A CA 1
ATOM 1406 C C . LEU A 1 180 ? 7.254 4.341 -50.847 1.00 84.56 180 LEU A C 1
ATOM 1408 O O . LEU A 1 180 ? 7.874 3.288 -50.980 1.00 84.56 180 LEU A O 1
ATOM 1412 N N . LYS A 1 181 ? 6.111 4.602 -51.490 1.00 87.94 181 LYS A N 1
ATOM 1413 C CA . LYS A 1 181 ? 5.471 3.684 -52.435 1.00 87.94 181 LYS A CA 1
ATOM 1414 C C . LYS A 1 181 ? 6.237 3.568 -53.757 1.00 87.94 181 LYS A C 1
ATOM 1416 O O . LYS A 1 181 ? 6.482 2.462 -54.216 1.00 87.94 181 LYS A O 1
ATOM 1421 N N . GLU A 1 182 ? 6.673 4.684 -54.338 1.00 85.88 182 GLU A N 1
ATOM 1422 C CA . GLU A 1 182 ? 7.445 4.680 -55.595 1.00 85.88 182 GLU A CA 1
ATOM 1423 C C . GLU A 1 182 ? 8.861 4.100 -55.413 1.00 85.88 182 GLU A C 1
ATOM 1425 O O . GLU A 1 182 ? 9.346 3.344 -56.251 1.00 85.88 182 GLU A O 1
ATOM 1430 N N . CYS A 1 183 ? 9.520 4.387 -54.286 1.00 85.75 183 CYS A N 1
ATOM 1431 C CA . CYS A 1 183 ? 10.859 3.876 -53.971 1.00 85.75 183 CYS A CA 1
ATOM 1432 C C . CYS A 1 183 ? 10.838 2.514 -53.252 1.00 85.75 183 CYS A C 1
ATOM 1434 O O . CYS A 1 183 ? 11.863 2.066 -52.730 1.00 85.75 183 CYS A O 1
ATOM 1436 N N . CYS A 1 184 ? 9.686 1.844 -53.222 1.00 87.44 184 CYS A N 1
ATOM 1437 C CA . CYS A 1 184 ? 9.456 0.623 -52.458 1.00 87.44 184 CYS A CA 1
ATOM 1438 C C . CYS A 1 184 ? 10.494 -0.474 -52.750 1.00 87.44 184 CYS A C 1
ATOM 1440 O O . CYS A 1 184 ? 11.028 -1.061 -51.811 1.00 87.44 184 CYS A O 1
ATOM 1442 N N . GLN A 1 185 ? 10.859 -0.686 -54.020 1.00 83.75 185 GLN A N 1
ATOM 1443 C CA . GLN A 1 185 ? 11.819 -1.726 -54.424 1.00 83.75 185 GLN A CA 1
ATOM 1444 C C . GLN A 1 185 ? 13.233 -1.521 -53.853 1.00 83.75 185 GLN A C 1
ATOM 1446 O O . GLN A 1 185 ? 13.953 -2.491 -53.632 1.00 83.75 185 GLN A O 1
ATOM 1451 N N . GLN A 1 186 ? 13.640 -0.273 -53.601 1.00 87.06 186 GLN A N 1
ATOM 1452 C CA . GLN A 1 186 ? 14.968 0.051 -53.058 1.00 87.06 186 GLN A CA 1
ATOM 1453 C C . GLN A 1 186 ? 14.958 0.159 -51.527 1.00 87.06 186 GLN A C 1
ATOM 1455 O O . GLN A 1 186 ? 15.949 -0.155 -50.864 1.00 87.06 186 GLN A O 1
ATOM 1460 N N . ILE A 1 187 ? 13.829 0.580 -50.953 1.00 87.00 187 ILE A N 1
ATOM 1461 C CA . ILE A 1 187 ? 13.675 0.798 -49.511 1.00 87.00 187 ILE A CA 1
ATOM 1462 C C . ILE A 1 187 ? 13.355 -0.512 -48.776 1.00 87.00 187 ILE A C 1
ATOM 1464 O O . ILE A 1 187 ? 13.881 -0.733 -47.685 1.00 87.00 187 ILE A O 1
ATOM 1468 N N . ALA A 1 188 ? 12.559 -1.406 -49.375 1.00 88.31 188 ALA A N 1
ATOM 1469 C CA . ALA A 1 188 ? 12.164 -2.683 -48.779 1.00 88.31 188 ALA A CA 1
ATOM 1470 C C . ALA A 1 188 ? 13.344 -3.546 -48.278 1.00 88.31 188 ALA A C 1
ATOM 1472 O O . ALA A 1 188 ? 13.303 -3.940 -47.111 1.00 88.31 188 ALA A O 1
ATOM 1473 N N . PRO A 1 189 ? 14.420 -3.806 -49.055 1.00 87.94 189 PRO A N 1
ATOM 1474 C CA . PRO A 1 189 ? 15.540 -4.622 -48.569 1.00 87.94 189 PRO A CA 1
ATOM 1475 C C . PRO A 1 189 ? 16.318 -3.947 -47.430 1.00 87.94 189 PRO A C 1
ATOM 1477 O O . PRO A 1 189 ? 16.755 -4.614 -46.490 1.00 87.94 189 PRO A O 1
ATOM 1480 N N . SER A 1 190 ? 16.448 -2.617 -47.473 1.00 87.69 190 SER A N 1
ATOM 1481 C CA . SER A 1 190 ? 17.142 -1.839 -46.439 1.00 87.69 190 SER A CA 1
ATOM 1482 C C . SER A 1 190 ? 16.364 -1.840 -45.121 1.00 87.69 190 SER A C 1
ATOM 1484 O O . SER A 1 190 ? 16.938 -2.100 -44.065 1.00 87.69 190 SER A O 1
ATOM 1486 N N . LEU A 1 191 ? 15.045 -1.618 -45.178 1.00 84.50 191 LEU A N 1
ATOM 1487 C CA . LEU A 1 191 ? 14.173 -1.688 -44.004 1.00 84.50 191 LEU A CA 1
ATOM 1488 C C . LEU A 1 191 ? 14.120 -3.101 -43.432 1.00 84.50 191 LEU A C 1
ATOM 1490 O O . LEU A 1 191 ? 14.277 -3.267 -42.229 1.00 84.50 191 LEU A O 1
ATOM 1494 N N . CYS A 1 192 ? 13.965 -4.111 -44.288 1.00 87.25 192 CYS A N 1
ATOM 1495 C CA . CYS A 1 192 ? 13.973 -5.513 -43.886 1.00 87.25 192 CYS A CA 1
ATOM 1496 C C . CYS A 1 192 ? 15.253 -5.864 -43.106 1.00 87.25 192 CYS A C 1
ATOM 1498 O O . CYS A 1 192 ? 15.179 -6.440 -42.024 1.00 87.25 192 CYS A O 1
ATOM 1500 N N . THR A 1 193 ? 16.419 -5.413 -43.579 1.00 84.12 193 THR A N 1
ATOM 1501 C CA . THR A 1 193 ? 17.702 -5.623 -42.888 1.00 84.12 193 THR A CA 1
ATOM 1502 C C . THR A 1 193 ? 17.754 -4.918 -41.530 1.00 84.12 193 THR A C 1
ATOM 1504 O O . THR A 1 193 ? 18.165 -5.523 -40.544 1.00 84.12 193 THR A O 1
ATOM 1507 N N . ILE A 1 194 ? 17.319 -3.656 -41.450 1.00 84.69 194 ILE A N 1
ATOM 1508 C CA . ILE A 1 194 ? 17.330 -2.874 -40.201 1.00 84.69 194 ILE A CA 1
ATOM 1509 C C . ILE A 1 194 ? 16.381 -3.478 -39.164 1.00 84.69 194 ILE A C 1
ATOM 1511 O O . ILE A 1 194 ? 16.751 -3.602 -37.996 1.00 84.69 194 ILE A O 1
ATOM 1515 N N . PHE A 1 195 ? 15.175 -3.869 -39.576 1.00 83.12 195 PHE A N 1
ATOM 1516 C CA . PHE A 1 195 ? 14.206 -4.484 -38.678 1.00 83.12 195 PHE A CA 1
ATOM 1517 C C . PHE A 1 195 ? 14.673 -5.864 -38.226 1.00 83.12 195 PHE A C 1
ATOM 1519 O O . PHE A 1 195 ? 14.705 -6.104 -37.026 1.00 83.12 195 PHE A O 1
ATOM 1526 N N . ASN A 1 196 ? 15.144 -6.722 -39.136 1.00 81.94 196 ASN A N 1
ATOM 1527 C CA . ASN A 1 196 ? 15.697 -8.025 -38.761 1.00 81.94 196 ASN A CA 1
ATOM 1528 C C . ASN A 1 196 ? 16.919 -7.886 -37.842 1.00 81.94 196 ASN A C 1
ATOM 1530 O O . ASN A 1 196 ? 17.100 -8.708 -36.955 1.00 81.94 196 ASN A O 1
ATOM 1534 N N . HIS A 1 197 ? 17.726 -6.830 -37.993 1.00 80.94 197 HIS A N 1
ATOM 1535 C CA . HIS A 1 197 ? 18.844 -6.577 -37.085 1.00 80.94 197 HIS A CA 1
ATOM 1536 C C . HIS A 1 197 ? 18.408 -6.018 -35.722 1.00 80.94 197 HIS A C 1
ATOM 1538 O O . HIS A 1 197 ? 19.058 -6.312 -34.728 1.00 80.94 197 HIS A O 1
ATOM 1544 N N . SER A 1 198 ? 17.326 -5.235 -35.669 1.00 74.19 198 SER A N 1
ATOM 1545 C CA . SER A 1 198 ? 16.782 -4.658 -34.425 1.00 74.19 198 SER A CA 1
ATOM 1546 C C . SER A 1 198 ? 15.924 -5.643 -33.620 1.00 74.19 198 SER A C 1
ATOM 1548 O O . SER A 1 198 ? 15.640 -5.388 -32.453 1.00 74.19 198 SER A O 1
ATOM 1550 N N . LEU A 1 199 ? 15.457 -6.720 -34.260 1.00 67.94 199 LEU A N 1
ATOM 1551 C CA . LEU A 1 199 ? 14.662 -7.798 -33.659 1.00 67.94 199 LEU A CA 1
ATOM 1552 C C . LEU A 1 199 ? 15.529 -8.932 -33.070 1.00 67.94 199 LEU A C 1
ATOM 1554 O O . LEU A 1 199 ? 14.989 -9.785 -32.365 1.00 67.94 199 LEU A O 1
ATOM 1558 N N . ILE A 1 200 ? 16.840 -8.935 -33.355 1.00 58.47 200 ILE A N 1
ATOM 1559 C CA . ILE A 1 200 ? 17.869 -9.842 -32.804 1.00 58.47 200 ILE A CA 1
ATOM 1560 C C . ILE A 1 200 ? 18.533 -9.188 -31.590 1.00 58.47 200 ILE A C 1
ATOM 1562 O O . ILE A 1 200 ? 18.755 -9.909 -30.592 1.00 58.47 200 ILE A O 1
#

Sequence (200 aa):
MAQSDVTVEVVQAEEADEDFEKPSILTRFKNFCMRNYLAIGIILSIIIGIFLPQPAVYLSQRMPVAKICIIVFFLTIGVRIRLVEAKSSVKFYKEVVVGLLLVLFVGPIFATNVLNQVPNFGSLIGDEQNLRNVQFEFLRRKTDMLLSNITLCVEEVSDCLNSLDTTKACGPEGIPSRLLKECCQQIAPSLCTIFNHSLI

pLDDT: mean 71.44, std 18.63, range [26.17, 94.25]

InterPro domains:
  IPR016833 Putative sodium bile acid cotransporter [PTHR18640] (24-116)
  IPR038770 Sodium/solute symporter superfamily [G3DSA:1.20.1530.20] (23-123)

Radius of gyration: 32.17 Å; chains: 1; bounding box: 45×63×90 Å

Organism: Paramuricea clavata (NCBI:txid317549)

Foldseek 3Di:
DDDDDDDDDPDDDDDDDDDDDDPDVVVVVVVVCVVCVPVVVVVVVVVCCVVPVPVVVVCVVVDVVVVVVVVVVCVVVVVPDDVVVVVVVVVVVVVVVVVVVCCVCVVVVVVVVVVVVDPPPVVCVVCVVPVVVVVVVVVVVVLLVVLLPDQDDLVNQLVVLLPDDQVDADDPVRDGSVVSNVCSNVVSVVVSVVSNVVSD

Secondary structure (DSSP, 8-state):
------------------------HHHHHHHHHHHTHHHHHHHHHHHHHHH-HHHHHHHHHH--HHHHHHHHHHHHHHHT--HHHHHHHHHTHHHHHHHHHHHHHHHHHHHHHHHHHSTTHHHHHHSHHHHHHHHHHHHHHHHHHHHTT----HHHHHHHHHT--TTSPP-TT---HHHHHHTHHHHHHHHHHHHHHH--